Protein AF-A0AAW9I8W8-F1 (afdb_monomer_lite)

Structure (mmCIF, N/CA/C/O backbone):
data_AF-A0AAW9I8W8-F1
#
_entry.id   AF-A0AAW9I8W8-F1
#
loop_
_atom_site.group_PDB
_atom_site.id
_atom_site.type_symbol
_atom_site.label_atom_id
_atom_site.label_alt_id
_atom_site.label_comp_id
_atom_site.label_asym_id
_atom_site.label_entity_id
_atom_site.label_seq_id
_atom_site.pdbx_PDB_ins_code
_atom_site.Cartn_x
_atom_site.Cartn_y
_atom_site.Cartn_z
_atom_site.occupancy
_atom_site.B_iso_or_equiv
_atom_site.auth_seq_id
_atom_site.auth_comp_id
_atom_site.auth_asym_id
_atom_site.auth_atom_id
_atom_site.pdbx_PDB_model_num
ATOM 1 N N . GLU A 1 1 ? 29.143 -9.869 -26.605 1.00 35.25 1 GLU A N 1
ATOM 2 C CA . GLU A 1 1 ? 29.899 -8.686 -27.057 1.00 35.25 1 GLU A CA 1
ATOM 3 C C . GLU A 1 1 ? 29.493 -7.533 -26.149 1.00 35.25 1 GLU A C 1
ATOM 5 O O . GLU A 1 1 ? 28.308 -7.252 -26.045 1.00 35.25 1 GLU A O 1
ATOM 10 N N . VAL A 1 2 ? 30.414 -7.003 -25.342 1.00 41.62 2 VAL A N 1
ATOM 11 C CA . VAL A 1 2 ? 30.092 -5.959 -24.355 1.00 41.62 2 VAL A CA 1
ATOM 12 C C . VAL A 1 2 ? 29.964 -4.645 -25.119 1.00 41.62 2 VAL A C 1
ATOM 14 O O . VAL A 1 2 ? 30.976 -4.124 -25.586 1.00 41.62 2 VAL A O 1
ATOM 17 N N . MET A 1 3 ? 28.739 -4.138 -25.293 1.00 44.41 3 MET A N 1
ATOM 18 C CA . MET A 1 3 ? 28.522 -2.817 -25.888 1.00 44.41 3 MET A CA 1
ATOM 19 C C . MET A 1 3 ? 29.325 -1.777 -25.101 1.00 44.41 3 MET A C 1
ATOM 21 O O . MET A 1 3 ? 29.130 -1.609 -23.893 1.00 44.41 3 MET A O 1
ATOM 25 N N . LYS A 1 4 ? 30.254 -1.093 -25.778 1.00 50.84 4 LYS A N 1
ATOM 26 C CA . LYS A 1 4 ? 30.904 0.102 -25.238 1.00 50.84 4 LYS A CA 1
ATOM 27 C C . LYS A 1 4 ? 29.806 1.133 -24.992 1.00 50.84 4 LYS A C 1
ATOM 29 O O . LYS A 1 4 ? 29.103 1.513 -25.920 1.00 50.84 4 LYS A O 1
ATOM 34 N N . ARG A 1 5 ? 29.624 1.533 -23.734 1.00 58.81 5 ARG A N 1
ATOM 35 C CA . ARG A 1 5 ? 28.723 2.634 -23.387 1.00 58.81 5 ARG A CA 1
ATOM 36 C C . ARG A 1 5 ? 29.384 3.929 -23.852 1.00 58.81 5 ARG A C 1
ATOM 38 O O . ARG A 1 5 ? 30.364 4.350 -23.241 1.00 58.81 5 ARG A O 1
ATOM 45 N N . ASP A 1 6 ? 28.880 4.499 -24.940 1.00 77.38 6 ASP A N 1
ATOM 46 C CA . ASP A 1 6 ? 29.322 5.799 -25.448 1.00 77.38 6 ASP A CA 1
ATOM 47 C C . ASP A 1 6 ? 28.900 6.937 -24.497 1.00 77.38 6 ASP A C 1
ATOM 49 O O . ASP A 1 6 ? 28.008 6.785 -23.659 1.00 77.38 6 ASP A O 1
ATOM 53 N N . GLU A 1 7 ? 29.568 8.087 -24.593 1.00 72.44 7 GLU A N 1
ATOM 54 C CA . GLU A 1 7 ? 29.410 9.227 -23.675 1.00 72.44 7 GLU A CA 1
ATOM 55 C C . GLU A 1 7 ? 27.964 9.758 -23.614 1.00 72.44 7 GLU A C 1
ATOM 57 O O . GLU A 1 7 ? 27.462 10.083 -22.534 1.00 72.44 7 GLU A O 1
ATOM 62 N N . ASP A 1 8 ? 27.251 9.733 -24.742 1.00 71.25 8 ASP A N 1
ATOM 63 C CA . ASP A 1 8 ? 25.836 10.113 -24.837 1.00 71.25 8 ASP A CA 1
ATOM 64 C C . ASP A 1 8 ? 24.925 9.194 -24.012 1.00 71.25 8 ASP A C 1
ATOM 66 O O . ASP A 1 8 ? 23.999 9.660 -23.345 1.00 71.25 8 ASP A O 1
ATOM 70 N N . PHE A 1 9 ? 25.228 7.893 -23.980 1.00 73.25 9 PHE A N 1
ATOM 71 C CA . PHE A 1 9 ? 24.491 6.922 -23.175 1.00 73.25 9 PHE A CA 1
ATOM 72 C C . PHE A 1 9 ? 24.672 7.186 -21.676 1.00 73.25 9 PHE A C 1
ATOM 74 O O . PHE A 1 9 ? 23.710 7.160 -20.912 1.00 73.25 9 PHE A O 1
ATOM 81 N N . ILE A 1 10 ? 25.903 7.488 -21.255 1.00 75.19 10 ILE A N 1
ATOM 82 C CA . ILE A 1 10 ? 26.226 7.814 -19.857 1.00 75.19 10 ILE A CA 1
ATOM 83 C C . ILE A 1 10 ? 25.519 9.105 -19.419 1.00 75.19 10 ILE A C 1
ATOM 85 O O . ILE A 1 10 ? 25.073 9.213 -18.275 1.00 75.19 10 ILE A O 1
ATOM 89 N N . ASN A 1 11 ? 25.409 10.088 -20.314 1.00 78.94 11 ASN A N 1
ATOM 90 C CA . ASN A 1 11 ? 24.708 11.337 -20.031 1.00 78.94 11 ASN A CA 1
ATOM 91 C C . ASN A 1 11 ? 23.191 11.134 -19.924 1.00 78.94 11 ASN A C 1
ATOM 93 O O . ASN A 1 11 ? 22.575 11.677 -19.004 1.00 78.94 11 ASN A O 1
ATOM 97 N N . ALA A 1 12 ? 22.599 10.321 -20.803 1.00 79.94 12 ALA A N 1
ATOM 98 C CA . ALA A 1 12 ? 21.182 9.974 -20.732 1.00 79.94 12 ALA A CA 1
ATOM 99 C C . ALA A 1 12 ? 20.840 9.188 -19.453 1.00 79.94 12 ALA A C 1
ATOM 101 O O . ALA A 1 12 ? 19.862 9.509 -18.782 1.00 79.94 12 ALA A O 1
ATOM 102 N N . ASP A 1 13 ? 21.681 8.224 -19.071 1.00 82.00 13 ASP A N 1
ATOM 103 C CA . ASP A 1 13 ? 21.526 7.426 -17.848 1.00 82.00 13 ASP A CA 1
ATOM 104 C C . ASP A 1 13 ? 21.475 8.310 -16.593 1.00 82.00 13 ASP A C 1
ATOM 106 O O . ASP A 1 13 ? 20.500 8.297 -15.837 1.00 82.00 13 ASP A O 1
ATOM 110 N N . LYS A 1 14 ? 22.462 9.202 -16.439 1.00 85.06 14 LYS A N 1
ATOM 111 C CA . LYS A 1 14 ? 22.493 10.179 -15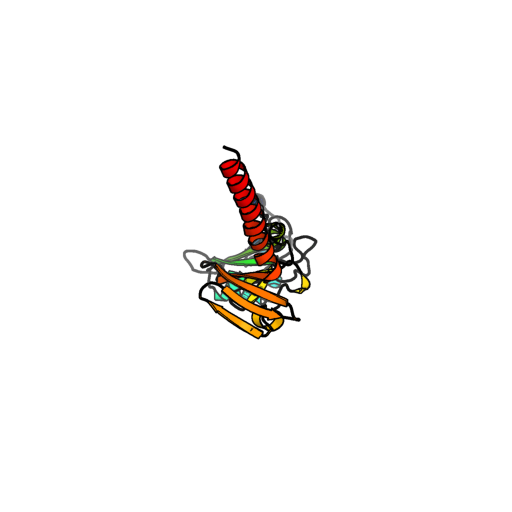.337 1.00 85.06 14 LYS A CA 1
ATOM 112 C C . LYS A 1 14 ? 21.285 11.111 -15.336 1.00 85.06 14 LYS A C 1
ATOM 114 O O . LYS A 1 14 ? 20.808 11.492 -14.267 1.00 85.06 14 LYS A O 1
ATOM 119 N N . TYR A 1 15 ? 20.809 11.508 -16.515 1.00 87.62 15 TYR A N 1
ATOM 120 C CA . TYR A 1 15 ? 19.644 12.376 -16.640 1.00 87.62 15 TYR A CA 1
ATOM 121 C C . TYR A 1 15 ? 18.371 11.684 -16.138 1.00 87.62 15 TYR A C 1
ATOM 123 O O . TYR A 1 15 ? 17.652 12.255 -15.315 1.00 87.62 15 TYR A O 1
ATOM 131 N N . VAL A 1 16 ? 18.117 10.442 -16.566 1.00 87.12 16 VAL A N 1
ATOM 132 C CA . VAL A 1 16 ? 16.937 9.676 -16.135 1.00 87.12 16 VAL A CA 1
ATOM 133 C C . VAL A 1 16 ? 17.005 9.366 -14.639 1.00 87.12 16 VAL A C 1
ATOM 135 O O . VAL A 1 16 ? 16.027 9.609 -13.930 1.00 87.12 16 VAL A O 1
ATOM 138 N N . GLU A 1 17 ? 18.157 8.924 -14.121 1.00 87.75 17 GLU A N 1
ATOM 139 C CA . GLU A 1 17 ? 18.347 8.732 -12.675 1.00 87.75 17 GLU A CA 1
ATOM 140 C C . GLU A 1 17 ? 18.090 10.034 -11.889 1.00 87.75 17 GLU A C 1
ATOM 142 O O . GLU A 1 17 ? 17.456 10.012 -10.829 1.00 87.75 17 GLU A O 1
ATOM 147 N N . GLY A 1 18 ? 18.534 11.184 -12.409 1.00 90.12 18 GLY A N 1
ATOM 148 C CA . GLY A 1 18 ? 18.260 12.503 -11.834 1.00 90.12 18 GLY A CA 1
ATOM 149 C C . GLY A 1 18 ? 16.763 12.806 -11.750 1.00 90.12 18 GLY A C 1
ATOM 150 O O . GLY A 1 18 ? 16.261 13.140 -10.674 1.00 90.12 18 GLY A O 1
ATOM 151 N N . LEU A 1 19 ? 16.032 12.604 -12.850 1.00 90.75 19 LEU A N 1
ATOM 152 C CA . LEU A 1 19 ? 14.580 12.797 -12.897 1.00 90.75 19 LEU A CA 1
ATOM 153 C C . LEU A 1 19 ? 13.843 11.894 -11.905 1.00 90.75 19 LEU A C 1
ATOM 155 O O . LEU A 1 19 ? 12.947 12.363 -11.199 1.00 90.75 19 LEU A O 1
ATOM 159 N N . LEU A 1 20 ? 14.208 10.611 -11.824 1.00 91.31 20 LEU A N 1
ATOM 160 C CA . LEU A 1 20 ? 13.587 9.682 -10.880 1.00 91.31 20 LEU A CA 1
ATOM 161 C C . LEU A 1 20 ? 13.822 10.129 -9.432 1.00 91.31 20 LEU A C 1
ATOM 163 O O . LEU A 1 20 ? 12.877 10.194 -8.642 1.00 91.31 20 LEU A O 1
ATOM 167 N N . ASN A 1 21 ? 15.051 10.518 -9.090 1.00 90.38 21 ASN A N 1
ATOM 168 C CA . ASN A 1 21 ? 15.373 11.016 -7.755 1.00 90.38 21 ASN A CA 1
ATOM 169 C C . ASN A 1 21 ? 14.595 12.293 -7.404 1.00 90.38 21 ASN A C 1
ATOM 171 O O . ASN A 1 21 ? 14.077 12.406 -6.292 1.00 90.38 21 ASN A O 1
ATOM 175 N N . GLU A 1 22 ? 14.437 13.233 -8.339 1.00 90.75 22 GLU A N 1
ATOM 176 C CA . GLU A 1 22 ? 13.592 14.416 -8.132 1.00 90.75 22 GLU A CA 1
ATOM 177 C C . GLU A 1 22 ? 12.137 14.051 -7.814 1.00 90.75 22 GLU A C 1
ATOM 179 O O . GLU A 1 22 ? 11.512 14.679 -6.951 1.00 90.75 22 GLU A O 1
ATOM 184 N N . GLN A 1 23 ? 11.582 13.026 -8.470 1.00 89.50 23 GLN A N 1
ATOM 185 C CA . GLN A 1 23 ? 10.236 12.551 -8.145 1.00 89.50 23 GLN A CA 1
ATOM 186 C C . GLN A 1 23 ? 10.176 11.969 -6.731 1.00 89.50 23 GLN A C 1
ATOM 188 O O . GLN A 1 23 ? 9.271 12.328 -5.978 1.00 89.50 23 GLN A O 1
ATOM 193 N N . VAL A 1 24 ? 11.152 11.151 -6.323 1.00 89.56 24 VAL A N 1
ATOM 194 C CA . VAL A 1 24 ? 11.224 10.633 -4.944 1.00 89.56 24 VAL A CA 1
ATOM 195 C C . VAL A 1 24 ? 11.252 11.780 -3.928 1.00 89.56 24 VAL A C 1
ATOM 197 O O . VAL A 1 24 ? 10.509 11.753 -2.943 1.00 89.56 24 VAL A O 1
ATOM 200 N N . TRP A 1 25 ? 12.019 12.842 -4.189 1.00 87.44 25 TRP A N 1
ATOM 201 C CA . TRP A 1 25 ? 12.059 14.023 -3.321 1.00 87.44 25 TRP A CA 1
ATOM 202 C C . TRP A 1 25 ? 10.709 14.733 -3.198 1.00 87.44 25 TRP A C 1
ATOM 204 O O . TRP A 1 25 ? 10.344 15.167 -2.101 1.00 87.44 25 TRP A O 1
ATOM 214 N N . LYS A 1 26 ? 9.919 14.801 -4.278 1.00 88.25 26 LYS A N 1
ATOM 215 C CA . LYS A 1 26 ? 8.553 15.351 -4.222 1.00 88.25 26 LYS A CA 1
ATOM 216 C C . LYS A 1 26 ? 7.645 14.545 -3.297 1.00 88.25 26 LYS A C 1
ATOM 218 O O . LYS A 1 26 ? 6.788 15.147 -2.651 1.00 88.25 26 LYS A O 1
ATOM 223 N N . TYR A 1 27 ? 7.831 13.229 -3.198 1.00 84.12 27 TYR A N 1
ATOM 224 C CA . TYR A 1 27 ? 7.110 12.381 -2.241 1.00 84.12 27 TYR A CA 1
ATOM 225 C C . TYR A 1 27 ? 7.654 12.492 -0.812 1.00 84.12 27 TYR A C 1
ATOM 227 O O . TYR A 1 27 ? 6.901 12.299 0.146 1.00 84.12 27 TYR A O 1
ATOM 235 N N . GLY A 1 28 ? 8.907 12.926 -0.646 1.00 80.56 28 GLY A N 1
ATOM 236 C CA . GLY A 1 28 ? 9.520 13.191 0.657 1.00 80.56 28 GLY A CA 1
ATOM 237 C C . GLY A 1 28 ? 8.725 14.173 1.526 1.00 80.56 28 GLY A C 1
ATOM 238 O O . GLY A 1 28 ? 8.647 13.990 2.741 1.00 80.56 28 GLY A O 1
ATOM 239 N N . LYS A 1 29 ? 8.031 15.153 0.925 1.00 79.75 29 LYS A N 1
ATOM 240 C CA . LYS A 1 29 ? 7.128 16.071 1.655 1.00 79.75 29 LYS A CA 1
ATOM 241 C C . LYS A 1 29 ? 5.941 15.353 2.312 1.00 79.75 29 LYS A C 1
ATOM 243 O O . LYS A 1 29 ? 5.408 15.809 3.318 1.00 79.75 29 LYS A O 1
ATOM 248 N N . TYR A 1 30 ? 5.555 14.205 1.762 1.00 78.75 30 TYR A N 1
ATOM 249 C CA . TYR A 1 30 ? 4.564 13.295 2.320 1.00 78.75 30 TYR A CA 1
ATOM 250 C C . TYR A 1 30 ? 5.228 12.170 3.111 1.00 78.75 30 TYR A C 1
ATOM 252 O O . TYR A 1 30 ? 4.628 11.111 3.250 1.00 78.75 30 TYR A O 1
ATOM 260 N N . ASN A 1 31 ? 6.442 12.363 3.640 1.00 79.69 31 ASN A N 1
ATOM 261 C CA . ASN A 1 31 ? 7.193 11.355 4.397 1.00 79.69 31 ASN A CA 1
ATOM 262 C C . ASN A 1 31 ? 7.201 9.969 3.717 1.00 79.69 31 ASN A C 1
ATOM 264 O O . ASN A 1 31 ? 7.210 8.939 4.389 1.00 79.69 31 ASN A O 1
ATOM 268 N N . MET A 1 32 ? 7.134 9.970 2.384 1.00 82.31 32 MET A N 1
ATOM 269 C CA . MET A 1 32 ? 7.157 8.797 1.529 1.00 82.31 32 MET A CA 1
ATOM 270 C C . MET A 1 32 ? 8.452 8.836 0.734 1.00 82.31 32 MET A C 1
ATOM 272 O O . MET A 1 32 ? 8.896 9.896 0.297 1.00 82.31 32 MET A O 1
ATOM 276 N N . LYS A 1 33 ? 9.065 7.674 0.558 1.00 87.12 33 LYS A N 1
ATOM 277 C CA . LYS A 1 33 ? 10.273 7.501 -0.245 1.00 87.12 33 LYS A CA 1
ATOM 278 C C . LYS A 1 33 ? 10.039 6.313 -1.170 1.00 87.12 33 LYS A C 1
ATOM 280 O O . LYS A 1 33 ? 10.487 5.232 -0.841 1.00 87.12 33 LYS A O 1
ATOM 285 N N . PRO A 1 34 ? 9.247 6.461 -2.239 1.00 91.31 34 PRO A N 1
ATOM 286 C CA . PRO A 1 34 ? 9.034 5.355 -3.159 1.00 91.31 34 PRO A CA 1
ATOM 287 C C . PRO A 1 34 ? 10.349 4.917 -3.811 1.00 91.31 34 PRO A C 1
ATOM 289 O O . PRO A 1 34 ? 11.251 5.735 -4.014 1.00 91.31 34 PRO A O 1
ATOM 292 N N . GLU A 1 35 ? 10.421 3.652 -4.199 1.00 91.75 35 GLU A N 1
ATOM 293 C CA . GLU A 1 35 ? 11.424 3.171 -5.142 1.00 91.75 35 GLU A CA 1
ATOM 294 C C . GLU A 1 35 ? 10.824 3.206 -6.541 1.00 91.75 35 GLU A C 1
ATOM 296 O O . GLU A 1 35 ? 9.723 2.704 -6.756 1.00 91.75 35 GLU A O 1
ATOM 301 N N . LEU A 1 36 ? 11.516 3.845 -7.481 1.00 94.12 36 LEU A N 1
ATOM 302 C CA . LEU A 1 36 ? 11.033 3.987 -8.851 1.00 94.12 36 LEU A CA 1
ATOM 303 C C . LEU A 1 36 ? 11.891 3.154 -9.780 1.00 94.12 36 LEU A C 1
ATOM 305 O O . LEU A 1 36 ? 13.114 3.150 -9.636 1.00 94.12 36 LEU A O 1
ATOM 309 N N . TYR A 1 37 ? 11.238 2.532 -10.754 1.00 94.06 37 TYR A N 1
ATOM 310 C CA . TYR A 1 37 ? 11.863 1.733 -11.792 1.00 94.06 37 TYR A CA 1
ATOM 311 C C . TYR A 1 37 ? 11.263 2.093 -13.145 1.00 94.06 37 TYR A C 1
ATOM 313 O O . TYR A 1 37 ? 10.045 2.184 -13.289 1.00 94.06 37 TYR A O 1
ATOM 321 N N . VAL A 1 38 ? 12.118 2.277 -14.139 1.00 93.81 38 VAL A N 1
ATOM 322 C CA . VAL A 1 38 ? 11.740 2.356 -15.548 1.00 93.81 38 VAL A CA 1
ATOM 323 C C . VAL A 1 38 ? 12.384 1.162 -16.217 1.00 93.81 38 VAL A C 1
ATOM 325 O O . VAL A 1 38 ? 13.608 1.086 -16.259 1.00 93.81 38 VAL A O 1
ATOM 328 N N . ILE A 1 39 ? 11.562 0.230 -16.683 1.00 93.88 39 ILE A N 1
ATOM 329 C CA . ILE A 1 39 ? 12.005 -1.006 -17.326 1.00 93.88 39 ILE A CA 1
ATOM 330 C C . ILE A 1 39 ? 11.553 -0.943 -18.776 1.00 93.88 39 ILE A C 1
ATOM 332 O O . ILE A 1 39 ? 10.351 -0.881 -19.036 1.00 93.88 39 ILE A O 1
ATOM 336 N N . SER A 1 40 ? 12.492 -0.897 -19.713 1.00 90.38 40 SER A N 1
ATOM 337 C CA . SER A 1 40 ? 12.177 -0.805 -21.137 1.00 90.38 40 SER A CA 1
ATOM 338 C C . SER A 1 40 ? 12.200 -2.170 -21.825 1.00 90.38 40 SER A C 1
ATOM 340 O O . SER A 1 40 ? 12.819 -3.122 -21.351 1.00 90.38 40 SER A O 1
ATOM 342 N N . GLU A 1 41 ? 11.569 -2.251 -22.995 1.00 86.94 41 GLU A N 1
ATOM 343 C CA . GLU A 1 41 ? 11.622 -3.446 -23.854 1.00 86.94 41 GLU A CA 1
ATOM 344 C C . GLU A 1 41 ? 13.008 -3.671 -24.496 1.00 86.94 41 GLU A C 1
ATOM 346 O O . GLU A 1 41 ? 13.291 -4.755 -24.994 1.00 86.94 41 GLU A O 1
ATOM 351 N N . ASN A 1 42 ? 13.890 -2.663 -24.481 1.00 85.62 42 ASN A N 1
ATOM 352 C CA . ASN A 1 42 ? 15.241 -2.721 -25.057 1.00 85.62 42 ASN A CA 1
ATOM 353 C C . ASN A 1 42 ? 16.360 -2.863 -24.005 1.00 85.62 42 ASN A C 1
ATOM 355 O O . ASN A 1 42 ? 17.487 -2.433 -24.251 1.00 85.62 42 ASN A O 1
ATOM 359 N N . ASP A 1 43 ? 16.046 -3.440 -22.840 1.00 80.56 43 ASP A N 1
ATOM 360 C CA . ASP A 1 43 ? 16.969 -3.701 -21.720 1.00 80.56 43 ASP A CA 1
ATOM 361 C C . ASP A 1 43 ? 17.603 -2.450 -21.069 1.00 80.56 43 ASP A C 1
ATOM 363 O O . ASP A 1 43 ? 18.572 -2.542 -20.307 1.00 80.56 43 ASP A O 1
ATOM 367 N N . LEU A 1 44 ? 17.039 -1.265 -21.315 1.00 85.44 44 LEU A N 1
ATOM 368 C CA . LEU A 1 44 ? 17.409 -0.014 -20.652 1.00 85.44 44 LEU A CA 1
ATOM 369 C C . LEU A 1 44 ? 16.596 0.163 -19.370 1.00 85.44 44 LEU A C 1
ATOM 371 O O . LEU A 1 44 ? 15.485 0.694 -19.367 1.00 85.44 44 LEU A O 1
ATOM 375 N N . ASN A 1 45 ? 17.192 -0.274 -18.263 1.00 89.31 45 ASN A N 1
ATOM 376 C CA . ASN A 1 45 ? 16.547 -0.281 -16.957 1.00 89.31 45 ASN A CA 1
ATOM 377 C C . ASN A 1 45 ? 17.151 0.788 -16.044 1.00 89.31 45 ASN A C 1
ATOM 379 O O . ASN A 1 45 ? 18.354 0.784 -15.780 1.00 89.31 45 ASN A O 1
ATOM 383 N N . PHE A 1 46 ? 16.301 1.665 -15.516 1.00 90.88 46 PHE A N 1
ATOM 384 C CA . PHE A 1 46 ? 16.681 2.729 -14.589 1.00 90.88 46 PHE A CA 1
ATOM 385 C C . PHE A 1 46 ? 15.963 2.540 -13.260 1.00 90.88 46 PHE A C 1
ATOM 387 O O . PHE A 1 46 ? 14.798 2.149 -13.224 1.00 90.88 46 PHE A O 1
ATOM 394 N N . SER A 1 47 ? 16.639 2.844 -12.156 1.00 91.31 47 SER A N 1
ATOM 395 C CA . SER A 1 47 ? 16.072 2.695 -10.814 1.00 91.31 47 SER A CA 1
ATOM 396 C C . SER A 1 47 ? 16.654 3.715 -9.846 1.00 91.31 47 SER A C 1
ATOM 398 O O . SER A 1 47 ? 17.785 4.157 -10.041 1.00 91.31 47 SER A O 1
ATOM 400 N N . THR A 1 48 ? 15.936 4.045 -8.775 1.00 89.50 48 THR A N 1
ATOM 401 C CA . THR A 1 48 ? 16.434 4.999 -7.768 1.00 89.50 48 THR A CA 1
ATOM 402 C C . THR A 1 48 ? 17.442 4.383 -6.798 1.00 89.50 48 THR A C 1
ATOM 404 O O . THR A 1 48 ? 18.553 4.894 -6.675 1.00 89.50 48 THR A O 1
ATOM 407 N N . TYR A 1 49 ? 17.076 3.298 -6.107 1.00 83.00 49 TYR A N 1
ATOM 408 C CA . TYR A 1 49 ? 17.892 2.717 -5.030 1.00 83.00 49 TYR A CA 1
ATOM 409 C C . TYR A 1 49 ? 18.291 1.259 -5.296 1.00 83.00 49 TYR A C 1
ATOM 411 O O . TYR A 1 49 ? 19.485 0.958 -5.338 1.00 83.00 49 TYR A O 1
ATOM 419 N N . ALA A 1 50 ? 17.325 0.358 -5.506 1.00 82.12 50 ALA A N 1
ATOM 420 C CA . ALA A 1 50 ? 17.593 -1.064 -5.724 1.00 82.12 50 ALA A CA 1
ATOM 421 C C . ALA A 1 50 ? 17.944 -1.356 -7.193 1.00 82.12 50 ALA A C 1
ATOM 423 O O . ALA A 1 50 ? 17.114 -1.795 -7.994 1.00 82.12 50 ALA A O 1
ATOM 424 N N . LYS A 1 51 ? 19.203 -1.090 -7.557 1.00 79.50 51 LYS A N 1
ATOM 425 C CA . LYS A 1 51 ? 19.704 -1.364 -8.910 1.00 79.50 51 LYS A CA 1
ATOM 426 C C . LYS A 1 51 ? 19.551 -2.846 -9.251 1.00 79.50 51 LYS A C 1
ATOM 428 O O . LYS A 1 51 ? 19.970 -3.703 -8.481 1.00 79.50 51 LYS A O 1
ATOM 433 N N . ASN A 1 52 ? 19.022 -3.118 -10.443 1.00 78.81 52 ASN A N 1
ATOM 434 C CA . ASN A 1 52 ? 18.835 -4.456 -11.018 1.00 78.81 52 ASN A CA 1
ATOM 435 C C . ASN A 1 52 ? 17.791 -5.358 -10.335 1.00 78.81 52 ASN A C 1
ATOM 437 O O . ASN A 1 52 ? 17.755 -6.539 -10.662 1.00 78.81 52 ASN A O 1
ATOM 441 N N . LYS A 1 53 ? 16.934 -4.828 -9.449 1.00 86.56 53 LYS A N 1
ATOM 442 C CA . LYS A 1 53 ? 15.809 -5.595 -8.876 1.00 86.56 53 LYS A CA 1
ATOM 443 C C . LYS A 1 53 ? 14.880 -6.148 -9.962 1.00 86.56 53 LYS A C 1
ATOM 445 O O . LYS A 1 53 ? 14.449 -7.291 -9.910 1.00 86.56 53 LYS A O 1
ATOM 450 N N . TYR A 1 54 ? 14.600 -5.325 -10.972 1.00 88.12 54 TYR A N 1
ATOM 451 C CA . TYR A 1 54 ? 13.742 -5.687 -12.093 1.00 88.12 54 TYR A CA 1
ATOM 452 C C . TYR A 1 54 ? 14.479 -5.597 -13.424 1.00 88.12 54 TYR A C 1
ATOM 454 O O . TYR A 1 54 ? 15.273 -4.685 -13.663 1.00 88.12 54 TYR A O 1
ATOM 462 N N . ASN A 1 55 ? 14.165 -6.544 -14.301 1.00 89.00 55 ASN A N 1
ATOM 463 C CA . ASN A 1 55 ? 14.422 -6.490 -15.732 1.00 89.00 55 ASN A CA 1
ATOM 464 C C . ASN A 1 55 ? 13.163 -6.952 -16.481 1.00 89.00 55 ASN A C 1
ATOM 466 O O . ASN A 1 55 ? 12.237 -7.487 -15.872 1.00 89.00 55 ASN A O 1
ATOM 470 N N . ILE A 1 56 ? 13.113 -6.746 -17.796 1.00 88.81 56 ILE A N 1
ATOM 471 C CA . ILE A 1 56 ? 11.895 -7.013 -18.567 1.00 88.81 56 ILE A CA 1
ATOM 472 C C . ILE A 1 56 ? 11.456 -8.483 -18.508 1.00 88.81 56 ILE A C 1
ATOM 474 O O . ILE A 1 56 ? 10.265 -8.767 -18.429 1.00 88.81 56 ILE A O 1
ATOM 478 N N . ASN A 1 57 ? 12.407 -9.418 -18.478 1.00 89.69 57 ASN A N 1
ATOM 479 C CA . ASN A 1 57 ? 12.099 -10.844 -18.414 1.00 89.69 57 ASN A CA 1
ATOM 480 C C . ASN A 1 57 ? 11.582 -11.235 -17.027 1.00 89.69 57 ASN A C 1
ATOM 482 O O . ASN A 1 57 ? 10.606 -11.967 -16.938 1.00 89.69 57 ASN A O 1
ATOM 486 N N . SER A 1 58 ? 12.176 -10.698 -15.953 1.00 88.69 58 SER A N 1
ATOM 487 C CA . SER A 1 58 ? 11.751 -11.018 -14.585 1.00 88.69 58 SER A CA 1
ATOM 488 C C . SER A 1 58 ? 10.333 -10.542 -14.291 1.00 88.69 58 SER A C 1
ATOM 490 O O . SER A 1 58 ? 9.634 -11.177 -13.520 1.00 88.69 58 SER A O 1
ATOM 492 N N . ILE A 1 59 ? 9.909 -9.417 -14.874 1.00 91.50 59 ILE A N 1
ATOM 493 C CA . ILE A 1 59 ? 8.577 -8.867 -14.606 1.00 91.50 59 ILE A CA 1
ATOM 494 C C . ILE A 1 59 ? 7.490 -9.477 -15.490 1.00 91.50 59 ILE A C 1
ATOM 496 O O . ILE A 1 59 ? 6.340 -9.500 -15.079 1.00 91.50 59 ILE A O 1
ATOM 500 N N . LYS A 1 60 ? 7.819 -9.974 -16.689 1.00 91.69 60 LYS A N 1
ATOM 501 C CA . LYS A 1 60 ? 6.822 -10.541 -17.614 1.00 91.69 60 LYS A CA 1
ATOM 502 C C . LYS A 1 60 ? 6.164 -11.816 -17.086 1.00 91.69 60 LYS A C 1
ATOM 504 O O . LYS A 1 60 ? 5.024 -12.093 -17.446 1.00 91.69 60 LYS A O 1
ATOM 509 N N . ASP A 1 61 ? 6.855 -12.544 -16.215 1.00 89.88 61 ASP A N 1
ATOM 510 C CA . ASP A 1 61 ? 6.338 -13.760 -15.581 1.00 89.88 61 ASP A CA 1
ATOM 511 C C . ASP A 1 61 ? 5.457 -13.466 -14.351 1.00 89.88 61 ASP A C 1
ATOM 513 O O . ASP A 1 61 ? 4.832 -14.365 -13.786 1.00 89.88 61 ASP A O 1
ATOM 517 N N . GLU A 1 62 ? 5.374 -12.204 -13.931 1.00 90.94 62 GLU A N 1
ATOM 518 C CA . GLU A 1 62 ? 4.681 -11.808 -12.717 1.00 90.94 62 GLU A CA 1
ATOM 519 C C . GLU A 1 62 ? 3.192 -11.531 -12.950 1.00 90.94 62 GLU A C 1
ATOM 521 O O . GLU A 1 62 ? 2.798 -10.798 -13.860 1.00 90.94 62 GLU A O 1
ATOM 526 N N . ILE A 1 63 ? 2.341 -12.027 -12.047 1.00 91.06 63 ILE A N 1
ATOM 527 C CA . ILE A 1 63 ? 0.882 -11.836 -12.128 1.00 91.06 63 ILE A CA 1
ATOM 528 C C . ILE A 1 63 ? 0.521 -10.344 -12.149 1.00 91.06 63 ILE A C 1
ATOM 530 O O . ILE A 1 63 ? -0.319 -9.915 -12.938 1.00 91.06 63 ILE A O 1
ATOM 534 N N . TRP A 1 64 ? 1.191 -9.542 -11.320 1.00 91.31 64 TRP A N 1
ATOM 535 C CA . TRP A 1 64 ? 0.928 -8.109 -11.214 1.00 91.31 64 TRP A CA 1
ATOM 536 C C . TRP A 1 64 ? 1.322 -7.329 -12.478 1.00 91.31 64 TRP A C 1
ATOM 538 O O . TRP A 1 64 ? 0.805 -6.234 -12.700 1.00 91.31 64 TRP A O 1
ATOM 548 N N . TYR A 1 65 ? 2.226 -7.852 -13.314 1.00 94.31 65 TYR A N 1
ATOM 549 C CA . TYR A 1 65 ? 2.601 -7.197 -14.568 1.00 94.31 65 TYR A CA 1
ATOM 550 C C . TYR A 1 65 ? 1.481 -7.310 -15.602 1.00 94.31 65 TYR A C 1
ATOM 552 O O . TYR A 1 65 ? 1.187 -6.328 -16.284 1.00 94.31 65 TYR A O 1
ATOM 560 N N . ASN A 1 66 ? 0.783 -8.450 -15.645 1.00 93.94 66 ASN A N 1
ATOM 561 C CA . ASN A 1 66 ? -0.387 -8.625 -16.506 1.00 93.94 66 ASN A CA 1
ATOM 562 C C . ASN A 1 66 ? -1.474 -7.590 -16.195 1.00 93.94 66 ASN A C 1
ATOM 564 O O . ASN A 1 66 ? -2.019 -6.997 -17.121 1.00 93.94 66 ASN A O 1
ATOM 568 N N . GLU A 1 67 ? -1.710 -7.279 -14.915 1.00 92.94 67 GLU A N 1
ATOM 569 C CA . GLU A 1 67 ? -2.665 -6.229 -14.526 1.00 92.94 67 GLU A CA 1
ATOM 570 C C . GLU A 1 67 ? -2.282 -4.854 -15.108 1.00 92.94 67 GLU A C 1
ATOM 572 O O . GLU A 1 67 ? -3.148 -4.093 -15.538 1.00 92.94 67 GLU A O 1
ATOM 577 N N . ILE A 1 68 ? -0.984 -4.532 -15.172 1.00 95.25 68 ILE A N 1
ATOM 578 C CA . ILE A 1 68 ? -0.488 -3.276 -15.763 1.00 95.25 68 ILE A CA 1
ATOM 579 C C . ILE A 1 68 ? -0.664 -3.273 -17.285 1.00 95.25 68 ILE A C 1
ATOM 581 O O . ILE A 1 68 ? -1.022 -2.239 -17.855 1.00 95.25 68 ILE A O 1
ATOM 585 N N . VAL A 1 69 ? -0.397 -4.407 -17.939 1.00 95.06 69 VAL A N 1
ATOM 586 C CA . VAL A 1 69 ? -0.551 -4.554 -19.392 1.00 95.06 69 VAL A CA 1
ATOM 587 C C . VAL A 1 69 ? -2.019 -4.427 -19.795 1.00 95.06 69 VAL A C 1
ATOM 589 O O . VAL A 1 69 ? -2.335 -3.663 -20.703 1.00 95.06 69 VAL A O 1
ATOM 592 N N . GLU A 1 70 ? -2.922 -5.101 -19.081 1.00 94.81 70 GLU A N 1
ATOM 593 C CA . GLU A 1 70 ? -4.371 -5.055 -19.320 1.00 94.81 70 GLU A CA 1
ATOM 594 C C . GLU A 1 70 ? -4.964 -3.654 -19.129 1.00 94.81 70 GLU A C 1
ATOM 596 O O . GLU A 1 70 ? -5.942 -3.293 -19.783 1.00 94.81 70 GLU A O 1
ATOM 601 N N . ALA A 1 71 ? -4.362 -2.837 -18.262 1.00 93.44 71 ALA A N 1
ATOM 602 C CA . ALA A 1 71 ? -4.773 -1.453 -18.059 1.00 93.44 71 ALA A CA 1
ATOM 603 C C . ALA A 1 71 ? -4.368 -0.507 -19.201 1.00 93.44 71 ALA A C 1
ATOM 605 O O . ALA A 1 71 ? -4.774 0.659 -19.191 1.00 93.44 71 ALA A O 1
ATOM 606 N N . ASP A 1 72 ? -3.576 -0.991 -20.161 1.00 93.50 72 ASP A N 1
ATOM 607 C CA . ASP A 1 72 ? -3.277 -0.349 -21.441 1.00 93.50 72 ASP A CA 1
ATOM 608 C C . ASP A 1 72 ? -2.822 1.117 -21.319 1.00 93.50 72 ASP A C 1
ATOM 610 O O . ASP A 1 72 ? -3.345 2.046 -21.932 1.00 93.50 72 ASP A O 1
ATOM 614 N N . GLY A 1 73 ? -1.838 1.352 -20.450 1.00 90.56 73 GLY A N 1
ATOM 615 C CA . GLY A 1 73 ? -1.303 2.693 -20.212 1.00 90.56 73 GLY A CA 1
ATOM 616 C C . GLY A 1 73 ? -2.096 3.527 -19.204 1.00 90.56 73 GLY A C 1
ATOM 617 O O . GLY A 1 73 ? -1.707 4.670 -18.953 1.00 90.56 73 GLY A O 1
ATOM 618 N N . ASN A 1 74 ? -3.133 2.988 -18.561 1.00 91.38 74 ASN A N 1
ATOM 619 C CA . ASN A 1 74 ? -3.656 3.533 -17.307 1.00 91.38 74 ASN A CA 1
ATOM 620 C C . ASN A 1 74 ? -2.788 3.098 -16.117 1.00 91.38 74 ASN A C 1
ATOM 622 O O . ASN A 1 74 ? -2.090 2.088 -16.163 1.00 91.38 74 ASN A O 1
ATOM 626 N N . THR A 1 75 ? -2.797 3.891 -15.044 1.00 91.56 75 THR A N 1
ATOM 627 C CA . THR A 1 75 ? -2.087 3.532 -13.810 1.00 91.56 75 THR A CA 1
ATOM 628 C C . THR A 1 75 ? -2.893 2.518 -13.012 1.00 91.56 75 THR A C 1
ATOM 630 O O . THR A 1 75 ? -4.051 2.774 -12.685 1.00 91.56 75 THR A O 1
ATOM 633 N N . VAL A 1 76 ? -2.242 1.424 -12.632 1.00 90.81 76 VAL A N 1
ATOM 634 C CA . VAL A 1 76 ? -2.790 0.379 -11.766 1.00 90.81 76 VAL A CA 1
ATOM 635 C C . VAL A 1 76 ? -2.134 0.457 -10.400 1.00 90.81 76 VAL A C 1
ATOM 637 O O . VAL A 1 76 ? -0.952 0.788 -10.283 1.00 90.81 76 VAL A O 1
ATOM 640 N N . LEU A 1 77 ? -2.916 0.161 -9.368 1.00 90.31 77 LEU A N 1
ATOM 641 C CA . LEU A 1 77 ? -2.465 0.051 -7.991 1.00 90.31 77 LEU A CA 1
ATOM 642 C C . LEU A 1 77 ? -2.661 -1.396 -7.542 1.00 90.31 77 LEU A C 1
ATOM 644 O O . LEU A 1 77 ? -3.785 -1.839 -7.328 1.00 90.31 77 LEU A O 1
ATOM 648 N N . ILE A 1 78 ? -1.553 -2.113 -7.433 1.00 91.31 78 ILE A N 1
ATOM 649 C CA . ILE A 1 78 ? -1.483 -3.503 -6.999 1.00 91.31 78 ILE A CA 1
ATOM 650 C C . ILE A 1 78 ? -1.435 -3.521 -5.468 1.00 91.31 78 ILE A C 1
ATOM 652 O O . ILE A 1 78 ? -0.735 -2.708 -4.850 1.00 91.31 78 ILE A O 1
ATOM 656 N N . SER A 1 79 ? -2.207 -4.434 -4.873 1.00 90.56 79 SER A N 1
ATOM 657 C CA . SER A 1 79 ? -2.344 -4.588 -3.419 1.00 90.56 79 SER A CA 1
ATOM 658 C C . SER A 1 79 ? -1.008 -4.897 -2.740 1.00 90.56 79 SER A C 1
ATOM 660 O O . SER A 1 79 ? -0.025 -5.230 -3.402 1.00 90.56 79 SER A O 1
ATOM 662 N N . THR A 1 80 ? -0.948 -4.768 -1.414 1.00 91.81 80 THR A N 1
ATOM 663 C CA . THR A 1 80 ? 0.301 -5.032 -0.693 1.00 91.81 80 THR A CA 1
ATOM 664 C C . THR A 1 80 ? 0.627 -6.520 -0.705 1.00 91.81 80 THR A C 1
ATOM 666 O O . THR A 1 80 ? -0.201 -7.341 -0.316 1.00 91.81 80 THR A O 1
ATOM 669 N N . PHE A 1 81 ? 1.862 -6.857 -1.057 1.00 89.44 81 PHE A N 1
ATOM 670 C CA . PHE A 1 81 ? 2.403 -8.208 -0.965 1.00 89.44 81 PHE A CA 1
ATOM 671 C C . PHE A 1 81 ? 3.765 -8.197 -0.268 1.00 89.44 81 PHE A C 1
ATOM 673 O O . PHE A 1 81 ? 4.383 -7.144 -0.059 1.00 89.44 81 PHE A O 1
ATOM 680 N N . GLU A 1 82 ? 4.210 -9.378 0.150 1.00 90.06 82 GLU A N 1
ATOM 681 C CA . GLU A 1 82 ? 5.552 -9.564 0.685 1.00 90.06 82 GLU A CA 1
ATOM 682 C C . GLU A 1 82 ? 6.555 -9.622 -0.469 1.00 90.06 82 GLU A C 1
ATOM 684 O O . GLU A 1 82 ? 6.459 -10.479 -1.341 1.00 90.06 82 GLU A O 1
ATOM 689 N N . ASP A 1 83 ? 7.514 -8.705 -0.474 1.00 87.81 83 ASP A N 1
ATOM 690 C CA . ASP A 1 83 ? 8.613 -8.709 -1.430 1.00 87.81 83 ASP A CA 1
ATOM 691 C C . ASP A 1 83 ? 9.682 -9.696 -0.948 1.00 87.81 83 ASP A C 1
ATOM 693 O O . ASP A 1 83 ? 10.195 -9.582 0.175 1.00 87.81 83 ASP A O 1
ATOM 697 N N . GLU A 1 84 ? 9.996 -10.701 -1.765 1.00 84.06 84 GLU A N 1
ATOM 698 C CA . GLU A 1 84 ? 10.973 -11.736 -1.416 1.00 84.06 84 GLU A CA 1
ATOM 699 C C . GLU A 1 84 ? 12.373 -11.140 -1.236 1.00 84.06 84 GLU A C 1
ATOM 701 O O . GLU A 1 84 ? 13.064 -11.474 -0.270 1.00 84.06 84 GLU A O 1
ATOM 706 N N . GLU A 1 85 ? 12.740 -10.186 -2.096 1.00 83.88 85 GLU A N 1
ATOM 707 C CA . GLU A 1 85 ? 14.012 -9.458 -2.038 1.00 83.88 85 GLU A CA 1
ATOM 708 C C . GLU A 1 85 ? 13.965 -8.252 -1.084 1.00 83.88 85 GLU A C 1
ATOM 710 O O . GLU A 1 85 ? 14.990 -7.634 -0.778 1.00 83.88 85 GLU A O 1
ATOM 715 N N . GLY A 1 86 ? 12.775 -7.911 -0.586 1.00 82.06 86 GLY A N 1
ATOM 716 C CA . GLY A 1 86 ? 12.547 -6.765 0.279 1.00 82.06 86 GLY A CA 1
ATOM 717 C C . GLY A 1 86 ? 13.202 -6.923 1.652 1.00 82.06 86 GLY A C 1
ATOM 718 O O . GLY A 1 86 ? 13.057 -7.940 2.330 1.00 82.06 86 GLY A O 1
ATOM 719 N N . ILE A 1 87 ? 13.883 -5.873 2.123 1.00 79.00 87 ILE A N 1
ATOM 720 C CA . ILE A 1 87 ? 14.511 -5.838 3.452 1.00 79.00 87 ILE A CA 1
ATOM 721 C C . ILE A 1 87 ? 13.915 -4.702 4.287 1.00 79.00 87 ILE A C 1
ATOM 723 O O . ILE A 1 87 ? 13.672 -3.589 3.812 1.00 79.00 87 ILE A O 1
ATOM 727 N N . GLY A 1 88 ? 13.701 -4.975 5.576 1.00 85.94 88 GLY A N 1
ATOM 728 C CA . GLY A 1 88 ? 13.258 -3.979 6.547 1.00 85.94 88 GLY A CA 1
ATOM 729 C C . GLY A 1 88 ? 11.904 -3.364 6.164 1.00 85.94 88 GLY A C 1
ATOM 730 O O . GLY A 1 88 ? 10.927 -4.101 6.047 1.00 85.94 88 GLY A O 1
ATOM 731 N N . PRO A 1 89 ? 11.798 -2.031 5.990 1.00 83.19 89 PRO A N 1
ATOM 732 C CA . PRO A 1 89 ? 10.525 -1.385 5.671 1.00 83.19 89 PRO A CA 1
ATOM 733 C C . PRO A 1 89 ? 9.947 -1.813 4.314 1.00 83.19 89 PRO A C 1
ATOM 735 O O . PRO A 1 89 ? 8.735 -1.734 4.146 1.00 83.19 89 PRO A O 1
ATOM 738 N N . TYR A 1 90 ? 10.764 -2.289 3.372 1.00 86.12 90 TYR A N 1
ATOM 739 C CA . TYR A 1 90 ? 10.304 -2.741 2.053 1.00 86.12 90 TYR A CA 1
ATOM 740 C C . TYR A 1 90 ? 9.973 -4.232 2.005 1.00 86.12 90 TYR A C 1
ATOM 742 O O . TYR A 1 90 ? 9.761 -4.769 0.931 1.00 86.12 90 TYR A O 1
ATOM 750 N N . LYS A 1 91 ? 9.900 -4.915 3.154 1.00 90.56 91 LYS A N 1
ATOM 751 C CA . LYS A 1 91 ? 9.480 -6.319 3.176 1.00 90.56 91 LYS A CA 1
ATOM 752 C C . LYS A 1 91 ? 8.025 -6.503 2.732 1.00 90.56 91 LYS A C 1
ATOM 754 O O . LYS A 1 91 ? 7.709 -7.497 2.100 1.00 90.56 91 LYS A O 1
ATOM 759 N N . CYS A 1 92 ? 7.158 -5.536 3.037 1.00 92.50 92 CYS A N 1
ATOM 760 C CA . CYS A 1 92 ? 5.795 -5.468 2.514 1.00 92.50 92 CYS A CA 1
ATOM 761 C C . CYS A 1 92 ? 5.645 -4.175 1.712 1.00 92.50 92 CYS A C 1
ATOM 763 O O . CYS A 1 92 ? 5.842 -3.080 2.259 1.00 92.50 92 CYS A O 1
ATOM 765 N N . ILE A 1 93 ? 5.290 -4.295 0.438 1.00 93.44 93 ILE A N 1
ATOM 766 C CA . ILE A 1 93 ? 5.137 -3.163 -0.476 1.00 93.44 93 ILE A CA 1
ATOM 767 C C . ILE A 1 93 ? 3.799 -3.245 -1.187 1.00 93.44 93 ILE A C 1
ATOM 769 O O . ILE A 1 93 ? 3.321 -4.333 -1.484 1.00 93.44 93 ILE A O 1
ATOM 773 N N . PHE A 1 94 ? 3.219 -2.090 -1.484 1.00 93.31 94 PHE A N 1
ATOM 774 C CA . PHE A 1 94 ? 2.223 -1.977 -2.543 1.00 93.31 94 PHE A CA 1
ATOM 775 C C . PHE A 1 94 ? 2.874 -1.321 -3.754 1.00 93.31 94 PHE A C 1
ATOM 777 O O . PHE A 1 94 ? 3.852 -0.571 -3.624 1.00 93.31 94 PHE A O 1
ATOM 784 N N . ARG A 1 95 ? 2.329 -1.602 -4.934 1.00 92.81 95 ARG A N 1
ATOM 785 C CA . ARG A 1 95 ? 2.947 -1.216 -6.199 1.00 92.81 95 ARG A CA 1
ATOM 786 C C . ARG A 1 95 ? 2.005 -0.382 -7.038 1.00 92.81 95 ARG A C 1
ATOM 788 O O . ARG A 1 95 ? 0.843 -0.723 -7.214 1.00 92.81 95 ARG A O 1
ATOM 795 N N . MET A 1 96 ? 2.532 0.689 -7.613 1.00 92.75 96 MET A N 1
ATOM 796 C CA . MET A 1 96 ? 1.891 1.383 -8.722 1.00 92.75 96 MET A CA 1
ATOM 797 C C . MET A 1 96 ? 2.629 1.057 -10.010 1.00 92.75 96 MET A C 1
ATOM 799 O O . MET A 1 96 ? 3.857 1.092 -10.049 1.00 92.75 96 MET A O 1
ATOM 803 N N . GLY A 1 97 ? 1.879 0.760 -11.062 1.00 94.75 97 GLY A N 1
ATOM 804 C CA . GLY A 1 97 ? 2.431 0.396 -12.358 1.00 94.75 97 GLY A CA 1
ATOM 805 C C . GLY A 1 97 ? 1.704 1.087 -13.498 1.00 94.75 97 GLY A C 1
ATOM 806 O O . GLY A 1 97 ? 0.506 1.357 -13.408 1.00 94.75 97 GLY A O 1
ATOM 807 N N . ARG A 1 98 ? 2.429 1.416 -14.566 1.00 95.50 98 ARG A N 1
ATOM 808 C CA . ARG A 1 98 ? 1.852 1.985 -15.788 1.00 95.50 98 ARG A CA 1
ATOM 809 C C . ARG A 1 98 ? 2.739 1.671 -16.986 1.00 95.50 98 ARG A C 1
ATOM 811 O O . ARG A 1 98 ? 3.948 1.878 -16.904 1.00 95.50 98 ARG A O 1
ATOM 818 N N . LEU A 1 99 ? 2.146 1.267 -18.108 1.00 95.94 99 LEU A N 1
ATOM 819 C CA . LEU A 1 99 ? 2.883 1.190 -19.370 1.00 95.94 99 LEU A CA 1
ATOM 820 C C . LEU A 1 99 ? 3.368 2.574 -19.817 1.00 95.94 99 LEU A C 1
ATOM 822 O O . LEU A 1 99 ? 2.661 3.580 -19.707 1.00 95.94 99 LEU A O 1
ATOM 826 N N . ILE A 1 100 ? 4.583 2.604 -20.346 1.00 94.31 100 ILE A N 1
ATOM 827 C CA . ILE A 1 100 ? 5.146 3.740 -21.065 1.00 94.31 100 ILE A CA 1
ATOM 828 C C . ILE A 1 100 ? 4.891 3.460 -22.538 1.00 94.31 100 ILE A C 1
ATOM 830 O O . ILE A 1 100 ? 5.400 2.478 -23.070 1.00 94.31 100 ILE A O 1
ATOM 834 N N . LYS A 1 101 ? 4.092 4.308 -23.179 1.00 94.12 101 LYS A N 1
ATOM 835 C CA . LYS A 1 101 ? 3.722 4.173 -24.586 1.00 94.12 101 LYS A CA 1
ATOM 836 C C . LYS A 1 101 ? 4.271 5.330 -25.405 1.00 94.12 101 LYS A C 1
ATOM 838 O O . LYS A 1 101 ? 4.354 6.458 -24.907 1.00 94.12 101 LYS A O 1
ATOM 843 N N . ASP A 1 102 ? 4.618 5.048 -26.651 1.00 92.81 102 ASP A N 1
ATOM 844 C CA . ASP A 1 102 ? 4.858 6.078 -27.649 1.00 92.81 102 ASP A CA 1
ATOM 845 C C . ASP A 1 102 ? 3.540 6.805 -27.951 1.00 92.81 102 ASP A C 1
ATOM 847 O O . ASP A 1 102 ? 2.512 6.186 -28.215 1.00 92.81 102 ASP A O 1
ATOM 851 N N . LEU A 1 103 ? 3.550 8.136 -27.887 1.00 90.19 103 LEU A N 1
ATOM 852 C CA . LEU A 1 103 ? 2.331 8.940 -28.035 1.00 90.19 103 LEU A CA 1
ATOM 853 C C . LEU A 1 103 ? 1.812 9.011 -29.480 1.00 90.19 103 LEU A C 1
ATOM 855 O O . LEU A 1 103 ? 0.693 9.473 -29.695 1.00 90.19 103 LEU A O 1
ATOM 859 N N . ILE A 1 104 ? 2.633 8.629 -30.460 1.00 94.19 104 ILE A N 1
ATOM 860 C CA . ILE A 1 104 ? 2.323 8.679 -31.889 1.00 94.19 104 ILE A CA 1
ATOM 861 C C . ILE A 1 104 ? 1.956 7.282 -32.391 1.00 94.19 104 ILE A C 1
ATOM 863 O O . ILE A 1 104 ? 0.945 7.139 -33.077 1.00 94.19 104 ILE A O 1
ATOM 867 N N . THR A 1 105 ? 2.772 6.270 -32.082 1.00 93.81 105 THR A N 1
ATOM 868 C CA . THR A 1 105 ? 2.579 4.898 -32.583 1.00 93.81 105 THR A CA 1
ATOM 869 C C . THR A 1 105 ? 1.714 4.029 -31.670 1.00 93.81 105 THR A C 1
ATOM 871 O O . THR A 1 105 ? 1.254 2.983 -32.116 1.00 93.81 105 THR A O 1
ATOM 874 N N . ASP A 1 106 ? 1.473 4.460 -30.426 1.00 91.88 106 ASP A N 1
ATOM 875 C CA . ASP A 1 106 ? 0.841 3.677 -29.348 1.00 91.88 106 ASP A CA 1
ATOM 876 C C . ASP A 1 106 ? 1.614 2.398 -28.965 1.00 91.88 106 ASP A C 1
ATOM 878 O O . ASP A 1 106 ? 1.126 1.550 -28.218 1.00 91.88 106 ASP A O 1
ATOM 882 N N . GLU A 1 107 ? 2.857 2.259 -29.437 1.00 94.06 107 GLU A N 1
ATOM 883 C CA . GLU A 1 107 ? 3.710 1.124 -29.101 1.00 94.06 107 GLU A CA 1
ATOM 884 C C . GLU A 1 107 ? 4.165 1.191 -27.639 1.00 94.06 107 GLU A C 1
ATOM 886 O O . GLU A 1 107 ? 4.570 2.240 -27.130 1.00 94.06 107 GLU A O 1
ATOM 891 N N . THR A 1 108 ? 4.139 0.047 -26.957 1.00 93.75 108 THR A N 1
ATOM 892 C CA . THR A 1 108 ? 4.668 -0.079 -25.596 1.00 93.75 108 THR A CA 1
ATOM 893 C C . THR A 1 108 ? 6.193 -0.010 -25.623 1.00 93.75 108 THR A C 1
ATOM 895 O O . THR A 1 108 ? 6.861 -0.894 -26.149 1.00 93.75 108 THR A O 1
ATOM 898 N N . LEU A 1 109 ? 6.746 1.034 -25.010 1.00 93.44 109 LEU A N 1
ATOM 899 C CA . LEU A 1 109 ? 8.185 1.264 -24.866 1.00 93.44 109 LEU A CA 1
ATOM 900 C C . LEU A 1 109 ? 8.755 0.608 -23.598 1.00 93.44 109 LEU A C 1
ATOM 902 O O . LEU A 1 109 ? 9.959 0.361 -23.499 1.00 93.44 109 LEU A O 1
ATOM 906 N N . GLY A 1 110 ? 7.897 0.356 -22.608 1.00 93.81 110 GLY A N 1
ATOM 907 C CA . GLY A 1 110 ? 8.279 -0.231 -21.331 1.00 93.81 110 GLY A CA 1
ATOM 908 C C . GLY A 1 110 ? 7.227 -0.027 -20.249 1.00 93.81 110 GLY A C 1
ATOM 909 O O . GLY A 1 110 ? 6.052 0.210 -20.526 1.00 93.81 110 GLY A O 1
ATOM 910 N N . VAL A 1 111 ? 7.662 -0.071 -18.995 1.00 95.62 111 VAL A N 1
ATOM 911 C CA . VAL A 1 111 ? 6.814 0.100 -17.816 1.00 95.62 111 VAL A CA 1
ATOM 912 C C . VAL A 1 111 ? 7.494 0.981 -16.770 1.00 95.62 111 VAL A C 1
ATOM 914 O O . VAL A 1 111 ? 8.693 0.878 -16.509 1.00 95.62 111 VAL A O 1
ATOM 917 N N . LEU A 1 112 ? 6.702 1.859 -16.161 1.00 95.19 112 LEU A N 1
ATOM 918 C CA . LEU A 1 112 ? 7.054 2.587 -14.950 1.00 95.19 112 LEU A CA 1
ATOM 919 C C . LEU A 1 112 ? 6.479 1.832 -13.752 1.00 95.19 112 LEU A C 1
ATOM 921 O O . LEU A 1 112 ? 5.267 1.621 -13.680 1.00 95.19 112 LEU A O 1
ATOM 925 N N . ILE A 1 113 ? 7.338 1.479 -12.802 1.00 95.31 113 ILE A N 1
ATOM 926 C CA . ILE A 1 113 ? 6.974 0.817 -11.550 1.00 95.31 113 ILE A CA 1
ATOM 927 C C . ILE A 1 113 ? 7.362 1.727 -10.386 1.00 95.31 113 ILE A C 1
ATOM 929 O O . ILE A 1 113 ? 8.431 2.340 -10.376 1.00 95.31 113 ILE A O 1
ATOM 933 N N . MET A 1 114 ? 6.483 1.817 -9.398 1.00 93.75 114 MET A N 1
ATOM 934 C CA . MET A 1 114 ? 6.708 2.517 -8.144 1.00 93.75 114 MET A CA 1
ATOM 935 C C . MET A 1 114 ? 6.358 1.590 -6.988 1.00 93.75 114 MET A C 1
ATOM 937 O O . MET A 1 114 ? 5.182 1.316 -6.746 1.00 93.75 114 MET A O 1
ATOM 941 N N . ASP A 1 115 ? 7.378 1.165 -6.254 1.00 93.88 115 ASP A N 1
ATOM 942 C CA . ASP A 1 115 ? 7.220 0.371 -5.043 1.00 93.88 115 ASP A CA 1
ATOM 943 C C . ASP A 1 115 ? 7.184 1.291 -3.832 1.00 93.88 115 ASP A C 1
ATOM 945 O O . ASP A 1 115 ? 8.032 2.173 -3.652 1.00 93.88 115 ASP A O 1
ATOM 949 N N . VAL A 1 116 ? 6.192 1.082 -2.976 1.00 92.38 116 VAL A N 1
ATOM 950 C CA . VAL A 1 116 ? 6.020 1.870 -1.765 1.00 92.38 116 VAL A CA 1
ATOM 951 C C . VAL A 1 116 ? 5.897 0.939 -0.576 1.00 92.38 116 VAL A C 1
ATOM 953 O O . VAL A 1 116 ? 5.022 0.081 -0.517 1.00 92.38 116 VAL A O 1
ATOM 956 N N . SER A 1 117 ? 6.762 1.156 0.411 1.00 93.38 117 SER A N 1
ATOM 957 C CA . SER A 1 117 ? 6.691 0.468 1.694 1.00 93.38 117 SER A CA 1
ATOM 958 C C . SER A 1 117 ? 5.327 0.677 2.357 1.00 93.38 117 SER A C 1
ATOM 960 O O . SER A 1 117 ? 4.925 1.810 2.642 1.00 93.38 117 SER A O 1
ATOM 962 N N . GLU A 1 118 ? 4.653 -0.421 2.702 1.00 93.88 118 GLU A N 1
ATOM 963 C CA . GLU A 1 118 ? 3.406 -0.396 3.473 1.00 93.88 118 GLU A CA 1
ATOM 964 C C . GLU A 1 118 ? 3.586 0.335 4.810 1.00 93.88 118 GLU A C 1
ATOM 966 O O . GLU A 1 118 ? 2.674 1.022 5.281 1.00 93.88 118 GLU A O 1
ATOM 971 N N . LYS A 1 119 ? 4.788 0.273 5.398 1.00 92.44 119 LYS A N 1
ATOM 972 C CA . LYS A 1 119 ? 5.102 0.960 6.653 1.00 92.44 119 LYS A CA 1
ATOM 973 C C . LYS A 1 119 ? 4.811 2.459 6.571 1.00 92.44 119 LYS A C 1
ATOM 975 O O . LYS A 1 119 ? 4.415 3.053 7.573 1.00 92.44 119 LYS A O 1
ATOM 980 N N . MET A 1 120 ? 4.965 3.066 5.394 1.00 90.88 120 MET A N 1
ATOM 981 C CA . MET A 1 120 ? 4.655 4.480 5.183 1.00 90.88 120 MET A CA 1
ATOM 982 C C . MET A 1 120 ? 3.165 4.784 5.362 1.00 90.88 120 MET A C 1
ATOM 984 O O . MET A 1 120 ? 2.840 5.869 5.839 1.00 90.88 120 MET A O 1
ATOM 988 N N . LEU A 1 121 ? 2.271 3.844 5.033 1.00 90.62 121 LEU A N 1
ATOM 989 C CA . LEU A 1 121 ? 0.840 3.945 5.336 1.00 90.62 121 LEU A CA 1
ATOM 990 C C . LEU A 1 121 ? 0.589 3.711 6.824 1.00 90.62 121 LEU A C 1
ATOM 992 O O . LEU A 1 121 ? -0.062 4.532 7.469 1.00 90.62 121 LEU A O 1
ATOM 996 N N . TYR A 1 122 ? 1.156 2.642 7.389 1.00 92.81 122 TYR A N 1
ATOM 997 C CA . TYR A 1 122 ? 0.980 2.312 8.804 1.00 92.81 122 TYR A CA 1
ATOM 998 C C . TYR A 1 122 ? 1.389 3.464 9.730 1.00 92.81 122 TYR A C 1
ATOM 1000 O O . TYR A 1 122 ? 0.664 3.820 10.661 1.00 92.81 122 TYR A O 1
ATOM 1008 N N . ASP A 1 123 ? 2.516 4.117 9.445 1.00 91.50 123 ASP A N 1
ATOM 1009 C CA . ASP A 1 123 ? 3.027 5.230 10.245 1.00 91.50 123 ASP A CA 1
ATOM 1010 C C . ASP A 1 123 ? 2.100 6.464 10.242 1.00 91.50 123 ASP A C 1
ATOM 1012 O O . ASP A 1 123 ? 2.236 7.337 11.106 1.00 91.50 123 ASP A O 1
ATOM 1016 N N . ARG A 1 124 ? 1.118 6.537 9.327 1.00 88.56 124 ARG A N 1
ATOM 1017 C CA . ARG A 1 124 ? 0.104 7.604 9.295 1.00 88.56 124 ARG A CA 1
ATOM 1018 C C . ARG A 1 124 ? -0.967 7.449 10.354 1.00 88.56 124 ARG A C 1
ATOM 1020 O O . ARG A 1 124 ? -1.378 8.453 10.932 1.00 88.56 124 ARG A O 1
ATOM 1027 N N . TYR A 1 125 ? -1.401 6.223 10.615 1.00 89.94 125 TYR A N 1
ATOM 1028 C CA . TYR A 1 125 ? -2.513 5.964 11.526 1.00 89.94 125 TYR A CA 1
ATOM 1029 C C . TYR A 1 125 ? -2.089 5.248 12.814 1.00 89.94 125 TYR A C 1
ATOM 1031 O O . TYR A 1 125 ? -2.874 5.200 13.761 1.00 89.94 125 TYR A O 1
ATOM 1039 N N . ASN A 1 126 ? -0.844 4.764 12.929 1.00 91.44 126 ASN A N 1
ATOM 1040 C CA . ASN A 1 126 ? -0.385 4.033 14.117 1.00 91.44 126 ASN A CA 1
ATOM 1041 C C . ASN A 1 126 ? -0.526 4.823 15.431 1.00 91.44 126 ASN A C 1
ATOM 1043 O O . ASN A 1 126 ? -0.789 4.233 16.474 1.00 91.44 126 ASN A O 1
ATOM 1047 N N . LYS A 1 127 ? -0.427 6.158 15.390 1.00 86.88 127 LYS A N 1
ATOM 1048 C CA . LYS A 1 127 ? -0.577 7.023 16.572 1.00 86.88 127 LYS A CA 1
ATOM 1049 C C . LYS A 1 127 ? -2.014 7.056 17.092 1.00 86.88 127 LYS A C 1
ATOM 1051 O O . LYS A 1 127 ? -2.224 7.388 18.259 1.00 86.88 127 LYS A O 1
ATOM 1056 N N . ILE A 1 128 ? -2.976 6.744 16.222 1.00 85.31 128 ILE A N 1
ATOM 1057 C CA . ILE A 1 128 ? -4.413 6.704 16.50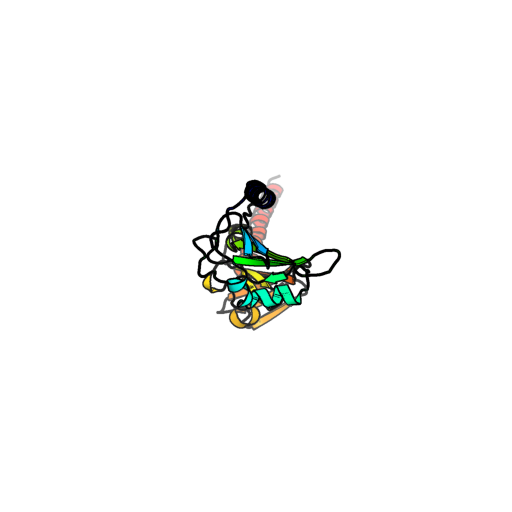6 1.00 85.31 128 ILE A CA 1
ATOM 1058 C C . ILE A 1 128 ? -4.799 5.334 17.080 1.00 85.31 128 ILE A C 1
ATOM 1060 O O . ILE A 1 128 ? -5.735 5.252 17.872 1.00 85.31 128 ILE A O 1
ATOM 1064 N N . ILE A 1 129 ? -4.049 4.274 16.751 1.00 84.44 129 ILE A N 1
ATOM 1065 C CA . ILE A 1 129 ? -4.231 2.929 17.310 1.00 84.44 129 ILE A CA 1
ATOM 1066 C C . ILE A 1 129 ? -3.838 2.922 18.793 1.00 84.44 129 ILE A C 1
ATOM 1068 O O . ILE A 1 129 ? -2.708 2.628 19.183 1.00 84.44 129 ILE A O 1
ATOM 1072 N N . LYS A 1 130 ? -4.811 3.255 19.634 1.00 81.69 130 LYS A N 1
ATOM 1073 C CA . LYS A 1 130 ? -4.763 3.158 21.092 1.00 81.69 130 LYS A CA 1
ATOM 1074 C C . LYS A 1 130 ? -6.015 2.453 21.581 1.00 81.69 130 LYS A C 1
ATOM 1076 O O . LYS A 1 130 ? -6.997 2.349 20.847 1.00 81.69 130 LYS A O 1
ATOM 1081 N N . ASP A 1 131 ? -5.965 1.966 22.817 1.00 81.69 131 ASP A N 1
ATOM 1082 C CA . ASP A 1 131 ? -7.167 1.535 23.533 1.00 81.69 131 ASP A CA 1
ATOM 1083 C C . ASP A 1 131 ? -7.958 0.453 22.761 1.00 81.69 131 ASP A C 1
ATOM 1085 O O . ASP A 1 131 ? -9.174 0.501 22.637 1.00 81.69 131 ASP A O 1
ATOM 1089 N N . GLY A 1 132 ? -7.253 -0.513 22.160 1.00 83.56 132 GLY A N 1
ATOM 1090 C CA . GLY A 1 132 ? -7.866 -1.637 21.436 1.00 83.56 132 GLY A CA 1
ATOM 1091 C C . GLY A 1 132 ? -8.502 -1.302 20.080 1.00 83.56 132 GLY A C 1
ATOM 1092 O O . GLY A 1 132 ? -9.155 -2.170 19.507 1.00 83.56 132 GLY A O 1
ATOM 1093 N N . ARG A 1 133 ? -8.323 -0.079 19.559 1.00 90.50 133 ARG A N 1
ATOM 1094 C CA . ARG A 1 133 ? -8.710 0.297 18.189 1.00 90.50 133 ARG A CA 1
ATOM 1095 C C . ARG A 1 133 ? -7.886 -0.478 17.160 1.00 90.50 133 ARG A C 1
ATOM 1097 O O . ARG A 1 133 ? -6.658 -0.469 17.235 1.00 90.50 133 ARG A O 1
ATOM 1104 N N . ASN A 1 134 ? -8.550 -1.052 16.164 1.00 93.69 134 ASN A N 1
ATOM 1105 C CA . ASN A 1 134 ? -7.910 -1.626 14.987 1.00 93.69 134 ASN A CA 1
ATOM 1106 C C . ASN A 1 134 ? -8.257 -0.788 13.757 1.00 93.69 134 ASN A C 1
ATOM 1108 O O . ASN A 1 134 ? -9.395 -0.354 13.598 1.00 93.69 134 ASN A O 1
ATOM 1112 N N . ILE A 1 135 ? -7.264 -0.550 12.906 1.00 95.75 135 ILE A N 1
ATOM 1113 C CA . ILE A 1 135 ? -7.430 0.139 11.627 1.00 95.75 135 ILE A CA 1
ATOM 1114 C C . ILE A 1 135 ? -6.796 -0.746 10.561 1.00 95.75 135 ILE A C 1
ATOM 1116 O O . ILE A 1 135 ? -5.671 -1.223 10.742 1.00 95.75 135 ILE A O 1
ATOM 1120 N N . TYR A 1 136 ? -7.525 -0.935 9.470 1.00 95.81 136 TYR A N 1
ATOM 1121 C CA . TYR A 1 136 ? -7.109 -1.667 8.287 1.00 95.81 136 TYR A CA 1
ATOM 1122 C C . TYR A 1 136 ? -7.299 -0.766 7.070 1.00 95.81 136 TYR A C 1
ATOM 1124 O O . TYR A 1 136 ? -8.281 -0.030 6.986 1.00 95.81 136 TYR A O 1
ATOM 1132 N N . ILE A 1 137 ? -6.372 -0.826 6.123 1.00 95.19 137 ILE A N 1
ATOM 1133 C CA . ILE A 1 137 ? -6.585 -0.304 4.772 1.00 95.19 137 ILE A CA 1
ATOM 1134 C C . ILE A 1 137 ? -6.753 -1.521 3.876 1.00 95.19 137 ILE A C 1
ATOM 1136 O O . ILE A 1 137 ? -5.904 -2.409 3.917 1.00 95.19 137 ILE A O 1
ATOM 1140 N N . ILE A 1 138 ? -7.839 -1.567 3.115 1.00 95.06 138 ILE A N 1
ATOM 1141 C CA . ILE A 1 138 ? -8.190 -2.681 2.231 1.00 95.06 138 ILE A CA 1
ATOM 1142 C C . ILE A 1 138 ? -8.384 -2.186 0.803 1.00 95.06 138 ILE A C 1
ATOM 1144 O O . ILE A 1 138 ? -8.762 -1.030 0.599 1.00 95.06 138 ILE A O 1
ATOM 1148 N N . ASP A 1 139 ? -8.108 -3.034 -0.180 1.00 92.50 139 ASP A N 1
ATOM 1149 C CA . ASP A 1 139 ? -8.420 -2.736 -1.577 1.00 92.50 139 ASP A CA 1
ATOM 1150 C C . ASP A 1 139 ? -9.901 -3.003 -1.907 1.00 92.50 139 ASP A C 1
ATOM 1152 O O . ASP A 1 139 ? -10.707 -3.348 -1.038 1.00 92.50 139 ASP A O 1
ATOM 1156 N N . LEU A 1 140 ? -10.265 -2.845 -3.183 1.00 90.25 140 LEU A N 1
ATOM 1157 C CA . LEU A 1 140 ? -11.621 -3.084 -3.691 1.00 90.25 140 LEU A CA 1
ATOM 1158 C C . LEU A 1 140 ? -12.118 -4.521 -3.481 1.00 90.25 140 LEU A C 1
ATOM 1160 O O . LEU A 1 140 ? -13.324 -4.737 -3.373 1.00 90.25 140 LEU A O 1
ATOM 1164 N N . LYS A 1 141 ? -11.211 -5.503 -3.460 1.00 91.88 141 LYS A N 1
ATOM 1165 C CA . LYS A 1 141 ? -11.531 -6.923 -3.251 1.00 91.88 141 LYS A CA 1
ATOM 1166 C C . LYS A 1 141 ? -11.618 -7.258 -1.757 1.00 91.88 141 LYS A C 1
ATOM 1168 O O . LYS A 1 141 ? -12.129 -8.317 -1.388 1.00 91.88 141 LYS A O 1
ATOM 1173 N N . GLY A 1 142 ? -11.167 -6.345 -0.899 1.00 93.81 142 GLY A N 1
ATOM 1174 C CA . GLY A 1 142 ? -11.108 -6.496 0.546 1.00 93.81 142 GLY A CA 1
ATOM 1175 C C . GLY A 1 142 ? -9.783 -7.059 1.049 1.00 93.81 142 GLY A C 1
ATOM 1176 O O . G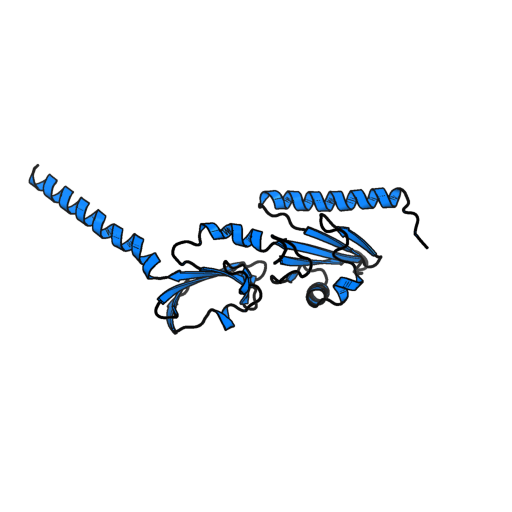LY A 1 142 ? -9.703 -7.397 2.231 1.00 93.81 142 GLY A O 1
ATOM 1177 N N . ASP A 1 143 ? -8.764 -7.174 0.196 1.00 94.75 143 ASP A N 1
ATOM 1178 C CA . ASP A 1 143 ? -7.446 -7.644 0.616 1.00 94.75 143 ASP A CA 1
ATOM 1179 C C . ASP A 1 143 ? -6.726 -6.533 1.392 1.00 94.75 143 ASP A C 1
ATOM 1181 O O . ASP A 1 143 ? -6.810 -5.345 1.066 1.00 94.75 143 ASP A O 1
ATOM 1185 N N . ILE A 1 144 ? -6.081 -6.906 2.496 1.00 95.75 144 ILE A N 1
ATOM 1186 C CA . ILE A 1 144 ? -5.511 -5.970 3.462 1.00 95.75 144 ILE A CA 1
ATOM 1187 C C . ILE A 1 144 ? -4.188 -5.430 2.925 1.00 95.75 144 ILE A C 1
ATOM 1189 O O . ILE A 1 144 ? -3.162 -6.107 2.911 1.00 95.75 144 ILE A O 1
ATOM 1193 N N . ILE A 1 145 ? -4.207 -4.151 2.571 1.00 94.69 145 ILE A N 1
ATOM 1194 C CA . ILE A 1 145 ? -3.044 -3.371 2.148 1.00 94.69 145 ILE A CA 1
ATOM 1195 C C . ILE A 1 145 ? -2.196 -2.990 3.356 1.00 94.69 145 ILE A C 1
ATOM 1197 O O . ILE A 1 145 ? -0.972 -2.993 3.282 1.00 94.69 145 ILE A O 1
ATOM 1201 N N . SER A 1 146 ? -2.824 -2.600 4.467 1.00 95.12 146 SER A N 1
ATOM 1202 C CA . SER A 1 146 ? -2.107 -2.120 5.648 1.00 95.12 146 SER A CA 1
ATOM 1203 C C . SER A 1 146 ? -2.828 -2.510 6.928 1.00 95.12 146 SER A C 1
ATOM 1205 O O . SER A 1 146 ? -4.039 -2.331 7.053 1.00 95.12 146 SER A O 1
ATOM 1207 N N . SER A 1 147 ? -2.065 -3.009 7.899 1.00 95.00 147 SER A N 1
ATOM 1208 C CA . SER A 1 147 ? -2.549 -3.327 9.243 1.00 95.00 147 SER A CA 1
ATOM 1209 C C . SER A 1 147 ? -1.433 -3.194 10.281 1.00 95.00 147 SER A C 1
ATOM 1211 O O . SER A 1 147 ? -0.241 -3.185 9.957 1.00 95.00 147 SER A O 1
ATOM 1213 N N . ARG A 1 148 ? -1.814 -3.128 11.562 1.00 93.31 148 ARG A N 1
ATOM 1214 C CA . ARG A 1 148 ? -0.883 -3.259 12.692 1.00 93.31 148 ARG A CA 1
ATOM 1215 C C . ARG A 1 148 ? -0.225 -4.635 12.733 1.00 93.31 148 ARG A C 1
ATOM 1217 O O . ARG A 1 148 ? 0.974 -4.714 12.995 1.00 93.31 148 ARG A O 1
ATOM 1224 N N . ASP A 1 149 ? -1.002 -5.691 12.515 1.00 91.94 149 ASP A N 1
ATOM 1225 C CA . ASP A 1 149 ? -0.482 -7.054 12.444 1.00 91.94 149 ASP A CA 1
ATOM 1226 C C . ASP A 1 149 ? -0.089 -7.364 11.000 1.00 91.94 149 ASP A C 1
ATOM 1228 O O . ASP A 1 149 ? -0.943 -7.512 10.129 1.00 91.94 149 ASP A O 1
ATOM 1232 N N . LYS A 1 150 ? 1.219 -7.435 10.743 1.00 90.38 150 LYS A N 1
ATOM 1233 C CA . LYS A 1 150 ? 1.758 -7.618 9.389 1.00 90.38 150 LYS A CA 1
ATOM 1234 C C . LYS A 1 150 ? 1.441 -8.988 8.798 1.00 90.38 150 LYS A C 1
ATOM 1236 O O . LYS A 1 150 ? 1.461 -9.124 7.587 1.00 90.38 150 LYS A O 1
ATOM 1241 N N . ARG A 1 151 ? 1.070 -9.966 9.630 1.00 91.12 151 ARG A N 1
ATOM 1242 C CA . ARG A 1 151 ? 0.647 -11.302 9.182 1.00 91.12 151 ARG A CA 1
ATOM 1243 C C . ARG A 1 151 ? -0.712 -11.295 8.480 1.00 91.12 151 ARG A C 1
ATOM 1245 O O . ARG A 1 151 ? -1.059 -12.285 7.858 1.00 91.12 151 ARG A O 1
ATOM 1252 N N . LEU A 1 152 ? -1.481 -10.214 8.633 1.00 93.38 152 LEU A N 1
ATOM 1253 C CA . LEU A 1 152 ? -2.779 -10.033 7.983 1.00 93.38 152 LEU A CA 1
ATOM 1254 C C . LEU A 1 152 ? -2.655 -9.350 6.618 1.00 93.38 152 LEU A C 1
ATOM 1256 O O . LEU A 1 152 ? -3.653 -9.225 5.927 1.00 93.38 152 LEU A O 1
ATOM 1260 N N . ILE A 1 153 ? -1.481 -8.841 6.244 1.00 93.25 153 ILE A N 1
ATOM 1261 C CA . ILE A 1 153 ? -1.298 -8.196 4.940 1.00 93.25 153 ILE A CA 1
ATOM 1262 C C . ILE A 1 153 ? -1.505 -9.235 3.831 1.00 93.25 153 ILE A C 1
ATOM 1264 O O . ILE A 1 153 ? -1.016 -10.354 3.941 1.00 93.25 153 ILE A O 1
ATOM 1268 N N . GLY A 1 154 ? -2.241 -8.863 2.783 1.00 90.81 154 GLY A N 1
ATOM 1269 C CA . GLY A 1 154 ? -2.613 -9.749 1.674 1.00 90.81 154 GLY A CA 1
ATOM 1270 C C . GLY A 1 154 ? -3.797 -10.678 1.973 1.00 90.81 154 GLY A C 1
ATOM 1271 O O . GLY A 1 154 ? -4.437 -11.168 1.046 1.00 90.81 154 GLY A O 1
ATOM 1272 N N . ASN A 1 155 ? -4.147 -10.874 3.246 1.00 94.38 155 ASN A N 1
ATOM 1273 C CA . ASN A 1 155 ? -5.351 -11.601 3.637 1.00 94.38 155 ASN A CA 1
ATOM 1274 C C . ASN A 1 155 ? -6.601 -10.762 3.380 1.00 94.38 155 ASN A C 1
ATOM 1276 O O . ASN A 1 155 ? -6.557 -9.531 3.364 1.00 94.38 155 ASN A O 1
ATOM 1280 N N . ASN A 1 156 ? -7.749 -11.419 3.249 1.00 95.62 156 ASN A N 1
ATOM 1281 C CA . ASN A 1 156 ? -8.990 -10.722 2.942 1.00 95.62 156 ASN A CA 1
ATOM 1282 C C . ASN A 1 156 ? -9.774 -10.378 4.210 1.00 95.62 156 ASN A C 1
ATOM 1284 O O . ASN A 1 156 ? -10.245 -11.266 4.922 1.00 95.62 156 ASN A O 1
ATOM 1288 N N . TYR A 1 157 ? -9.970 -9.082 4.464 1.00 95.94 157 TYR A N 1
ATOM 1289 C CA . TYR A 1 157 ? -10.644 -8.576 5.660 1.00 95.94 157 TYR A CA 1
ATOM 1290 C C . TYR A 1 157 ? -12.047 -9.168 5.832 1.00 95.94 157 TYR A C 1
ATOM 1292 O O . TYR A 1 157 ? -12.379 -9.659 6.910 1.00 95.94 157 TYR A O 1
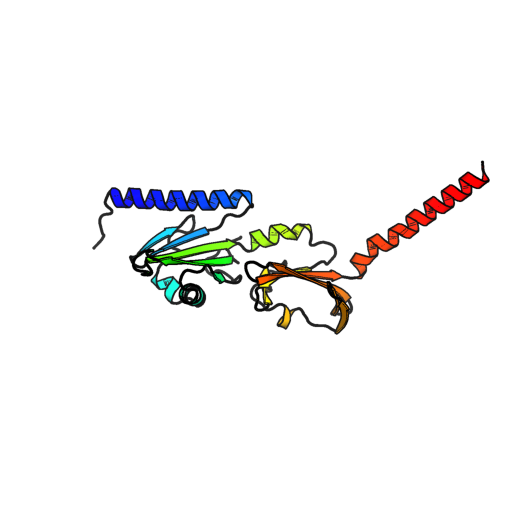ATOM 1300 N N . TYR A 1 158 ? -12.861 -9.172 4.773 1.00 94.06 158 TYR A N 1
ATOM 1301 C CA . TYR A 1 158 ? -14.247 -9.641 4.858 1.00 94.06 158 TYR A CA 1
ATOM 1302 C C . TYR A 1 158 ? -14.348 -11.146 5.104 1.00 94.06 158 TYR A C 1
ATOM 1304 O O . TYR A 1 158 ? -15.276 -11.601 5.766 1.00 94.06 158 TYR A O 1
ATOM 1312 N N . ARG A 1 159 ? -13.396 -11.928 4.585 1.00 93.19 159 ARG A N 1
ATOM 1313 C CA . ARG A 1 159 ? -13.382 -13.384 4.771 1.00 93.19 159 ARG A CA 1
ATOM 1314 C C . ARG A 1 159 ? -12.812 -13.806 6.121 1.00 93.19 159 ARG A C 1
ATOM 1316 O O . ARG A 1 159 ? -13.274 -14.796 6.678 1.00 93.19 159 ARG A O 1
ATOM 1323 N N . GLU A 1 160 ? -11.813 -13.091 6.630 1.00 91.69 160 GLU A N 1
ATOM 1324 C CA . GLU A 1 160 ? -11.023 -13.556 7.777 1.00 91.69 160 GLU A CA 1
ATOM 1325 C C . GLU A 1 160 ? -11.278 -12.789 9.073 1.00 91.69 160 GLU A C 1
ATOM 1327 O O . GLU A 1 160 ? -11.098 -13.343 10.157 1.00 91.69 160 GLU A O 1
ATOM 1332 N N . LEU A 1 161 ? -11.680 -11.520 8.988 1.00 91.50 161 LEU A N 1
ATOM 1333 C CA . LEU A 1 161 ? -11.765 -10.628 10.147 1.00 91.50 161 LEU A CA 1
ATOM 1334 C C . LEU A 1 161 ? -13.180 -10.119 10.408 1.00 91.50 161 LEU A C 1
ATOM 1336 O O . LEU A 1 161 ? -13.535 -9.902 11.569 1.00 91.50 161 LEU A O 1
ATOM 1340 N N . ASP A 1 162 ? -14.004 -9.983 9.370 1.00 88.88 162 ASP A N 1
ATOM 1341 C CA . ASP A 1 162 ? -15.403 -9.553 9.478 1.00 88.88 162 ASP A CA 1
ATOM 1342 C C . ASP A 1 162 ? -16.340 -10.704 9.889 1.00 88.88 162 ASP A C 1
ATOM 1344 O O . ASP A 1 162 ? -17.366 -10.967 9.264 1.00 88.88 162 ASP A O 1
ATOM 1348 N N . TYR A 1 163 ? -15.962 -11.427 10.945 1.00 87.88 163 TYR A N 1
ATOM 1349 C CA . TYR A 1 163 ? -16.789 -12.452 11.573 1.00 87.88 163 TYR A CA 1
ATOM 1350 C C . TYR A 1 163 ? -17.374 -11.954 12.896 1.00 87.88 163 TYR A C 1
ATOM 1352 O O . TYR A 1 163 ? -16.838 -11.069 13.567 1.00 87.88 163 TYR A O 1
ATOM 1360 N N . GLY A 1 164 ? -18.482 -12.570 13.295 1.00 87.88 164 GLY A N 1
ATOM 1361 C CA . GLY A 1 164 ? -19.204 -12.227 14.512 1.00 87.88 164 GLY A CA 1
ATOM 1362 C C . GLY A 1 164 ? -20.672 -11.944 14.240 1.00 87.88 164 GLY A C 1
ATOM 1363 O O . GLY A 1 164 ? -21.161 -12.034 13.114 1.00 87.88 164 GLY A O 1
ATOM 1364 N N . GLN A 1 165 ? -21.402 -11.623 15.302 1.00 91.50 165 GLN A N 1
ATOM 1365 C CA . GLN A 1 165 ? -22.821 -11.320 15.193 1.00 91.50 165 GLN A CA 1
ATOM 1366 C C . GLN A 1 165 ? -23.015 -9.817 14.991 1.00 91.50 165 GLN A C 1
ATOM 1368 O O . GLN A 1 165 ? -22.738 -9.027 15.896 1.00 91.50 165 GLN A O 1
ATOM 1373 N N . HIS A 1 166 ? -23.531 -9.408 13.830 1.00 91.88 166 HIS A N 1
ATOM 1374 C CA . HIS A 1 166 ? -23.970 -8.029 13.621 1.00 91.88 166 HIS A CA 1
ATOM 1375 C C . HIS A 1 166 ? -25.211 -7.744 14.473 1.00 91.88 166 HIS A C 1
ATOM 1377 O O . HIS A 1 166 ? -26.250 -8.384 14.330 1.00 91.88 166 HIS A O 1
ATOM 1383 N N . LEU A 1 167 ? -25.086 -6.780 15.383 1.00 92.31 167 LEU A N 1
ATOM 1384 C CA . LEU A 1 167 ? -26.137 -6.376 16.317 1.00 92.31 167 LEU A CA 1
ATOM 1385 C C . LEU A 1 167 ? -26.929 -5.176 15.798 1.00 92.31 167 LEU A C 1
ATOM 1387 O O . LEU A 1 167 ? -28.101 -5.014 16.132 1.00 92.31 167 LEU A O 1
ATOM 1391 N N . LYS A 1 168 ? -26.266 -4.294 15.043 1.00 91.88 168 LYS A N 1
ATOM 1392 C CA . LYS A 1 168 ? -26.856 -3.063 14.516 1.00 91.88 168 LYS A CA 1
ATOM 1393 C C . LYS A 1 168 ? -26.086 -2.585 13.290 1.00 91.88 168 LYS A C 1
ATOM 1395 O O . LYS A 1 168 ? -24.861 -2.583 13.322 1.00 91.88 168 LYS A O 1
ATOM 1400 N N . THR A 1 169 ? -26.788 -2.092 12.280 1.00 91.44 169 THR A N 1
ATOM 1401 C CA . THR A 1 169 ? -26.182 -1.428 11.122 1.00 91.44 169 THR A CA 1
ATOM 1402 C C . THR A 1 169 ? -26.902 -0.111 10.892 1.00 91.44 169 THR A C 1
ATOM 1404 O O . THR A 1 169 ? -28.127 -0.070 10.885 1.00 91.44 169 THR A O 1
ATOM 1407 N N . GLU A 1 170 ? -26.129 0.955 10.759 1.00 90.69 170 GLU A N 1
ATOM 1408 C CA . GLU A 1 170 ? -26.563 2.310 10.437 1.00 90.69 170 GLU A CA 1
ATOM 1409 C C . GLU A 1 170 ? -25.799 2.779 9.194 1.00 90.69 170 GLU A C 1
ATOM 1411 O O . GLU A 1 170 ? -24.857 2.118 8.757 1.00 90.69 170 GLU A O 1
ATOM 1416 N N . GLU A 1 171 ? -26.171 3.935 8.647 1.00 85.75 171 GLU A N 1
ATOM 1417 C CA . GLU A 1 171 ? -25.558 4.489 7.430 1.00 85.75 171 GLU A CA 1
ATOM 1418 C C . GLU A 1 171 ? -24.024 4.620 7.531 1.00 85.75 171 GLU A C 1
ATOM 1420 O O . GLU A 1 171 ? -23.311 4.273 6.596 1.00 85.75 171 GLU A O 1
ATOM 1425 N N . TRP A 1 172 ? -23.506 5.056 8.686 1.00 83.62 172 TRP A N 1
ATOM 1426 C CA . TRP A 1 172 ? -22.083 5.393 8.862 1.00 83.62 172 TRP A CA 1
ATOM 1427 C C . TRP A 1 172 ? -21.304 4.432 9.769 1.00 83.62 172 TRP A C 1
ATOM 1429 O O . TRP A 1 172 ? -20.087 4.556 9.906 1.00 83.62 172 TRP A O 1
ATOM 1439 N N . TYR A 1 173 ? -21.984 3.491 10.432 1.00 92.25 173 TYR A N 1
ATOM 1440 C CA . TYR A 1 173 ? -21.338 2.525 11.322 1.00 92.25 173 TYR A CA 1
ATOM 1441 C C . TYR A 1 173 ? -22.162 1.250 11.491 1.00 92.25 173 TYR A C 1
ATOM 1443 O O . TYR A 1 173 ? -23.383 1.242 11.360 1.00 92.25 173 TYR A O 1
ATOM 1451 N N . SER A 1 174 ? -21.502 0.170 11.896 1.00 93.75 174 SER A N 1
ATOM 1452 C CA . SER A 1 174 ? -22.163 -1.041 12.385 1.00 93.75 174 SER A CA 1
ATOM 1453 C C . SER A 1 174 ? -21.627 -1.438 13.756 1.00 93.75 174 SER A C 1
ATOM 1455 O O . SER A 1 174 ? -20.501 -1.112 14.122 1.00 93.75 174 SER A O 1
ATOM 1457 N N . ILE A 1 175 ? -22.456 -2.106 14.550 1.00 94.56 175 ILE A N 1
ATOM 1458 C CA . ILE A 1 175 ? -22.078 -2.712 15.820 1.00 94.56 175 ILE A CA 1
ATOM 1459 C C . ILE A 1 175 ? -22.118 -4.217 15.631 1.00 94.56 175 ILE A C 1
ATOM 1461 O O . ILE A 1 175 ? -23.144 -4.765 15.225 1.00 94.56 175 ILE A O 1
ATOM 1465 N N . PHE A 1 176 ? -21.026 -4.879 15.976 1.00 94.75 176 PHE A N 1
ATOM 1466 C CA . PHE A 1 176 ? -20.916 -6.328 15.929 1.00 94.75 176 PHE A CA 1
ATOM 1467 C C . PHE A 1 176 ? -20.247 -6.852 17.197 1.00 94.75 176 PHE A C 1
ATOM 1469 O O . PHE A 1 176 ? -19.597 -6.100 17.928 1.00 94.75 176 PHE A O 1
ATOM 1476 N N . GLU A 1 177 ? -20.458 -8.126 17.493 1.00 94.56 177 GLU A N 1
ATOM 1477 C CA . GLU A 1 177 ? -19.847 -8.809 18.627 1.00 94.56 177 GLU A CA 1
ATOM 1478 C C . GLU A 1 177 ? -18.939 -9.933 18.138 1.00 94.56 177 GLU A C 1
ATOM 1480 O O . GLU A 1 177 ? -19.373 -10.799 17.375 1.00 94.56 177 GLU A O 1
ATOM 1485 N N . ARG A 1 178 ? -17.683 -9.898 18.591 1.00 93.94 178 ARG A N 1
ATOM 1486 C CA . ARG A 1 178 ? -16.632 -10.860 18.261 1.00 93.94 178 ARG A CA 1
ATOM 1487 C C . ARG A 1 178 ? -15.917 -11.244 19.549 1.00 93.94 178 ARG A C 1
ATOM 1489 O O . ARG A 1 178 ? -15.508 -10.363 20.304 1.00 93.94 178 ARG A O 1
ATOM 1496 N N . ASP A 1 179 ? -15.860 -12.541 19.839 1.00 92.06 179 ASP A N 1
ATOM 1497 C CA . ASP A 1 179 ? -15.240 -13.103 21.049 1.00 92.06 179 ASP A CA 1
ATOM 1498 C C . ASP A 1 179 ? -15.733 -12.466 22.367 1.00 92.06 179 ASP A C 1
ATOM 1500 O O . ASP A 1 179 ? -14.965 -12.206 23.292 1.00 92.06 179 ASP A O 1
ATOM 1504 N N . GLY A 1 180 ? -17.035 -12.162 22.445 1.00 91.62 180 GLY A N 1
ATOM 1505 C CA . GLY A 1 180 ? -17.663 -11.529 23.614 1.00 91.62 180 GLY A CA 1
ATOM 1506 C C . GLY A 1 180 ? -17.373 -10.030 23.771 1.00 91.62 180 GLY A C 1
ATOM 1507 O O . GLY A 1 180 ? -17.766 -9.417 24.768 1.00 91.62 180 GLY A O 1
ATOM 1508 N N . ILE A 1 181 ? -16.697 -9.407 22.802 1.00 92.31 181 ILE A N 1
ATOM 1509 C CA . ILE A 1 181 ? -16.407 -7.973 22.786 1.00 92.31 181 ILE A CA 1
ATOM 1510 C C . ILE A 1 181 ? -17.257 -7.304 21.705 1.00 92.31 181 ILE A C 1
ATOM 1512 O O . ILE A 1 181 ? -17.257 -7.698 20.541 1.00 92.31 181 ILE A O 1
ATOM 1516 N N . LYS A 1 182 ? -17.978 -6.245 22.089 1.00 94.56 182 LYS A N 1
ATOM 1517 C CA . LYS A 1 182 ? -18.743 -5.411 21.152 1.00 94.56 182 LYS A CA 1
ATOM 1518 C C . LYS A 1 182 ? -17.841 -4.362 20.522 1.00 94.56 182 LYS A C 1
ATOM 1520 O O . LYS A 1 182 ? -17.217 -3.583 21.246 1.00 94.56 182 LYS A O 1
ATOM 1525 N N . TYR A 1 183 ? -17.859 -4.286 19.203 1.00 94.50 183 TYR A N 1
ATOM 1526 C CA . TYR A 1 183 ? -17.101 -3.340 18.397 1.00 94.50 183 TYR A CA 1
ATOM 1527 C C . TYR A 1 183 ? -18.032 -2.444 17.587 1.00 94.50 183 TYR A C 1
ATOM 1529 O O . TYR A 1 183 ? -19.122 -2.851 17.194 1.00 94.50 183 TYR A O 1
ATOM 1537 N N . MET A 1 184 ? -17.589 -1.213 17.352 1.00 94.06 184 MET A N 1
ATOM 1538 C CA . MET A 1 184 ? -18.144 -0.299 16.364 1.00 94.06 184 MET A CA 1
ATOM 1539 C C . MET A 1 184 ? -17.218 -0.340 15.150 1.00 94.06 184 MET A C 1
ATOM 1541 O O . MET A 1 184 ? -16.036 -0.034 15.298 1.00 94.06 184 MET A O 1
ATOM 1545 N N . LYS A 1 185 ? -17.749 -0.729 13.991 1.00 94.94 185 LYS A N 1
ATOM 1546 C CA . LYS A 1 185 ? -17.060 -0.731 12.698 1.00 94.94 185 LYS A CA 1
ATOM 1547 C C . LYS A 1 185 ? -17.489 0.478 11.880 1.00 94.94 185 LYS A C 1
ATOM 1549 O O . LYS A 1 185 ? -18.690 0.706 11.731 1.00 94.94 185 LYS A O 1
ATOM 1554 N N . MET A 1 186 ? -16.532 1.199 11.315 1.00 94.56 186 MET A N 1
ATOM 1555 C CA . MET A 1 186 ? -16.756 2.250 10.321 1.00 94.56 186 MET A CA 1
ATOM 1556 C C . MET A 1 186 ? -15.922 1.941 9.081 1.00 94.56 186 MET A C 1
ATOM 1558 O O . MET A 1 186 ? -14.795 1.461 9.204 1.00 94.56 186 MET A O 1
ATOM 1562 N N . VAL A 1 187 ? -16.467 2.223 7.900 1.00 93.88 187 VAL A N 1
ATOM 1563 C CA . VAL A 1 187 ? -15.772 2.032 6.622 1.00 93.88 187 VAL A CA 1
ATOM 1564 C C . VAL A 1 187 ? -15.822 3.344 5.853 1.00 93.88 187 VAL A C 1
ATOM 1566 O O . VAL A 1 187 ? -16.896 3.910 5.679 1.00 93.88 187 VAL A O 1
ATOM 1569 N N . SER A 1 188 ? -14.662 3.835 5.424 1.00 91.38 188 SER A N 1
ATOM 1570 C CA . SER A 1 188 ? -14.536 5.045 4.609 1.00 91.38 188 SER A CA 1
ATOM 1571 C C . SER A 1 188 ? -13.806 4.724 3.313 1.00 91.38 188 SER A C 1
ATOM 1573 O O . SER A 1 188 ? -12.660 4.276 3.350 1.00 91.38 188 SER A O 1
ATOM 1575 N N . THR A 1 189 ? -14.464 4.938 2.177 1.00 88.31 189 THR A N 1
ATOM 1576 C CA . THR A 1 189 ? -13.909 4.659 0.848 1.00 88.31 189 THR A CA 1
ATOM 1577 C C . THR A 1 189 ? -13.110 5.853 0.324 1.00 88.31 189 THR A C 1
ATOM 1579 O O . THR A 1 189 ? -13.481 7.008 0.509 1.00 88.31 189 THR A O 1
ATOM 1582 N N . LEU A 1 190 ? -11.978 5.570 -0.314 1.00 84.25 190 LEU A N 1
ATOM 1583 C CA . LEU A 1 190 ? -11.091 6.527 -0.964 1.00 84.25 190 LEU A CA 1
ATOM 1584 C C . LEU A 1 190 ? -11.335 6.459 -2.480 1.00 84.25 190 LEU A C 1
ATOM 1586 O O . LEU A 1 190 ? -10.814 5.583 -3.174 1.00 84.25 190 LEU A O 1
ATOM 1590 N N . ASP A 1 191 ? -12.115 7.410 -2.992 1.00 65.44 191 ASP A N 1
ATOM 1591 C CA . ASP A 1 191 ? -12.758 7.366 -4.319 1.00 65.44 191 ASP A CA 1
ATOM 1592 C C . ASP A 1 191 ? -11.823 7.168 -5.526 1.00 65.44 191 ASP A C 1
ATOM 1594 O O . ASP A 1 191 ? -12.264 6.719 -6.580 1.00 65.44 191 ASP A O 1
ATOM 1598 N N . ARG A 1 192 ? -10.528 7.498 -5.419 1.00 69.31 192 ARG A N 1
ATOM 1599 C CA . ARG A 1 192 ? -9.626 7.512 -6.587 1.00 69.31 192 ARG A CA 1
ATOM 1600 C C . ARG A 1 192 ? -9.082 6.138 -6.989 1.00 69.31 192 ARG A C 1
ATOM 1602 O O . ARG A 1 192 ? -8.813 5.929 -8.166 1.00 69.31 192 ARG A O 1
ATOM 1609 N N . TYR A 1 193 ? -8.887 5.235 -6.030 1.00 70.88 193 TYR A N 1
ATOM 1610 C CA . TYR A 1 193 ? -8.280 3.915 -6.274 1.00 70.88 193 TYR A CA 1
ATOM 1611 C C . TYR A 1 193 ? -9.066 2.771 -5.624 1.00 70.88 193 TYR A C 1
ATOM 1613 O O . TYR A 1 193 ? -8.605 1.634 -5.597 1.00 70.88 193 TYR A O 1
ATOM 1621 N N . GLY A 1 194 ? -10.242 3.079 -5.066 1.00 80.00 194 GLY A N 1
ATOM 1622 C CA . GLY A 1 194 ? -11.146 2.086 -4.49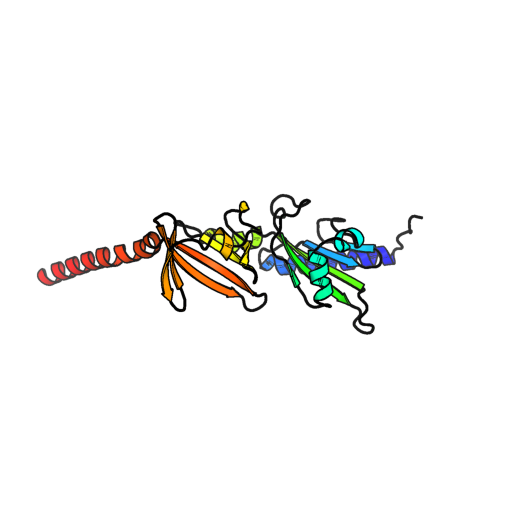6 1.00 80.00 194 GLY A CA 1
ATOM 1623 C C . GLY A 1 194 ? -10.681 1.465 -3.178 1.00 80.00 194 GLY A C 1
ATOM 1624 O O . GLY A 1 194 ? -11.270 0.499 -2.702 1.00 80.00 194 GLY A O 1
ATOM 1625 N N . TRP A 1 195 ? -9.635 2.016 -2.565 1.00 91.12 195 TRP A N 1
ATOM 1626 C CA . TRP A 1 195 ? -9.202 1.607 -1.234 1.00 91.12 195 TRP A CA 1
ATOM 1627 C C . TRP A 1 195 ? -10.223 2.034 -0.187 1.00 91.12 195 TRP A C 1
ATOM 1629 O O . TRP A 1 195 ? -10.820 3.099 -0.304 1.00 91.12 195 TRP A O 1
ATOM 1639 N N . SER A 1 196 ? -10.388 1.247 0.867 1.00 93.88 196 SER A N 1
ATOM 1640 C CA . SER A 1 196 ? -11.224 1.605 2.010 1.00 93.88 196 SER A CA 1
ATOM 1641 C C . SER A 1 196 ? -10.434 1.532 3.308 1.00 93.88 196 SER A C 1
ATOM 1643 O O . SER A 1 196 ? -9.587 0.663 3.498 1.00 93.88 196 SER A O 1
ATOM 1645 N N . ILE A 1 197 ? -10.718 2.455 4.220 1.00 94.88 197 ILE A N 1
ATOM 1646 C CA . ILE A 1 197 ? -10.228 2.424 5.595 1.00 94.88 197 ILE A CA 1
ATOM 1647 C C . ILE A 1 197 ? -11.319 1.789 6.444 1.00 94.88 197 ILE A C 1
ATOM 1649 O O . ILE A 1 197 ? -12.415 2.341 6.554 1.00 94.88 197 ILE A O 1
ATOM 1653 N N . VAL A 1 198 ? -11.011 0.646 7.049 1.00 95.62 198 VAL A N 1
ATOM 1654 C CA . VAL A 1 198 ? -11.882 -0.026 8.009 1.00 95.62 198 VAL A CA 1
ATOM 1655 C C . VAL A 1 198 ? -11.355 0.215 9.409 1.00 95.62 198 VAL A C 1
ATOM 1657 O O . VAL A 1 198 ? -10.212 -0.106 9.726 1.00 95.62 198 VAL A O 1
ATOM 1660 N N . GLU A 1 199 ? -12.196 0.779 10.260 1.00 95.31 199 GLU A N 1
ATOM 1661 C CA . GLU A 1 199 ? -11.876 1.066 11.648 1.00 95.31 199 GLU A CA 1
ATOM 1662 C C . GLU A 1 199 ? -12.808 0.295 12.576 1.00 95.31 199 GLU A C 1
ATOM 1664 O O . GLU A 1 199 ? -14.027 0.389 12.456 1.00 95.31 199 GLU A O 1
ATOM 1669 N N . GLU A 1 200 ? -12.232 -0.432 13.531 1.00 94.88 200 GLU A N 1
ATOM 1670 C CA . GLU A 1 200 ? -12.951 -1.170 14.564 1.00 94.88 200 GLU A CA 1
ATOM 1671 C C . GLU A 1 200 ? -12.558 -0.651 15.949 1.00 94.88 200 GLU A C 1
ATOM 1673 O O . GLU A 1 200 ? -11.385 -0.672 16.331 1.00 94.88 200 GLU A O 1
ATOM 1678 N N . ILE A 1 201 ? -13.540 -0.210 16.736 1.00 93.44 201 ILE A N 1
ATOM 1679 C CA . ILE A 1 201 ? -13.312 0.332 18.081 1.00 93.44 201 ILE A CA 1
ATOM 1680 C C . ILE A 1 201 ? -14.153 -0.444 19.098 1.00 93.44 201 ILE A C 1
ATOM 1682 O O . ILE A 1 201 ? -15.377 -0.504 18.946 1.00 93.44 201 ILE A O 1
ATOM 1686 N N . PRO A 1 202 ? -13.564 -0.991 20.178 1.00 93.56 202 PRO A N 1
ATOM 1687 C CA . PRO A 1 202 ? -14.345 -1.610 21.240 1.00 93.56 202 PRO A CA 1
ATOM 1688 C C . PRO A 1 202 ? -15.321 -0.603 21.874 1.00 93.56 202 PRO A C 1
ATOM 1690 O O . PRO A 1 202 ? -14.926 0.473 22.330 1.00 93.56 202 PRO A O 1
ATOM 1693 N N . LEU A 1 203 ? -16.607 -0.951 21.979 1.00 90.69 203 LEU A N 1
ATOM 1694 C CA . LEU A 1 203 ? -17.650 -0.045 22.488 1.00 90.69 203 LEU A CA 1
ATOM 1695 C C . LEU A 1 203 ? -17.379 0.443 23.914 1.00 90.69 203 LEU A C 1
ATOM 1697 O O . LEU A 1 203 ? -17.793 1.543 24.286 1.00 90.69 203 LEU A O 1
ATOM 1701 N N . HIS A 1 204 ? -16.721 -0.377 24.737 1.00 85.75 204 HIS A N 1
ATOM 1702 C CA . HIS A 1 204 ? -16.400 -0.003 26.111 1.00 85.75 204 HIS A CA 1
ATOM 1703 C C . HIS A 1 204 ? -15.435 1.191 26.169 1.00 85.75 204 HIS A C 1
ATOM 1705 O O . HIS A 1 204 ? -15.555 2.004 27.081 1.00 85.75 204 HIS A O 1
ATOM 1711 N N . ILE A 1 205 ? -14.564 1.343 25.166 1.00 83.50 205 ILE A N 1
ATOM 1712 C CA . ILE A 1 205 ? -13.590 2.434 25.031 1.00 83.50 205 ILE A CA 1
ATOM 1713 C C . ILE A 1 205 ? -14.301 3.714 24.592 1.00 83.50 205 ILE A C 1
ATOM 1715 O O . ILE A 1 205 ? -14.143 4.756 25.222 1.00 83.50 205 ILE A O 1
ATOM 1719 N N . VAL A 1 206 ? -15.184 3.623 23.588 1.00 77.25 206 VAL A N 1
ATOM 1720 C CA . VAL A 1 206 ? -16.006 4.760 23.123 1.00 77.25 206 VAL A CA 1
ATOM 1721 C C . VAL A 1 206 ? -16.840 5.357 24.267 1.00 77.25 206 VAL A C 1
ATOM 1723 O O . VAL A 1 206 ? -17.051 6.566 24.338 1.00 77.25 206 VAL A O 1
ATOM 1726 N N . ARG A 1 207 ? -17.300 4.521 25.207 1.00 67.19 207 ARG A N 1
ATOM 1727 C CA . ARG A 1 207 ? -18.145 4.942 26.337 1.00 67.19 207 ARG A CA 1
ATOM 1728 C C . ARG A 1 207 ? -17.376 5.524 27.530 1.00 67.19 207 ARG A C 1
ATOM 1730 O O . ARG A 1 207 ? -18.009 6.161 28.372 1.00 67.19 207 ARG A O 1
ATOM 1737 N N . GLN A 1 208 ? -16.061 5.320 27.644 1.00 60.09 208 GLN A N 1
ATOM 1738 C CA . GLN A 1 208 ? -15.288 5.794 28.803 1.00 60.09 208 GLN A CA 1
ATOM 1739 C C . GLN A 1 208 ? -15.262 7.329 28.947 1.00 60.09 208 GLN A C 1
ATOM 1741 O O . GLN A 1 208 ? -15.547 7.803 30.051 1.00 60.09 208 GLN A O 1
ATOM 1746 N N . PRO A 1 209 ? -15.012 8.125 27.885 1.00 57.81 209 PRO A N 1
ATOM 1747 C CA . PRO A 1 209 ? -15.075 9.586 27.973 1.00 57.81 209 PRO A CA 1
ATOM 1748 C C . PRO A 1 209 ? -16.480 10.080 28.340 1.00 57.81 209 PRO A C 1
ATOM 1750 O O . PRO A 1 209 ? -16.635 10.972 29.172 1.00 57.81 209 PRO A O 1
ATOM 1753 N N . ILE A 1 210 ? -17.514 9.443 27.778 1.00 57.16 210 ILE A N 1
ATOM 1754 C CA . ILE A 1 210 ? -18.921 9.831 27.957 1.00 57.16 210 ILE A CA 1
ATOM 1755 C C . ILE A 1 210 ? -19.381 9.639 29.404 1.00 57.16 210 ILE A C 1
ATOM 1757 O O . ILE A 1 210 ? -20.171 10.436 29.895 1.00 57.16 210 ILE A O 1
ATOM 1761 N N . LYS A 1 211 ? -18.879 8.626 30.122 1.00 55.22 211 LYS A N 1
ATOM 1762 C CA . LYS A 1 211 ? -19.254 8.393 31.529 1.00 55.22 211 LYS A CA 1
ATOM 1763 C C . LYS A 1 211 ? -18.611 9.371 32.518 1.00 55.22 211 LYS A C 1
ATOM 1765 O O . LYS A 1 211 ? -19.181 9.599 33.581 1.00 55.22 211 LYS A O 1
ATOM 1770 N N . GLN A 1 212 ? -17.465 9.968 32.186 1.00 55.06 212 GLN A N 1
ATOM 1771 C CA . GLN A 1 212 ? -16.783 10.921 33.076 1.00 55.06 212 GLN A CA 1
ATOM 1772 C C . GLN A 1 212 ? -17.399 12.326 33.036 1.00 55.06 212 GLN A C 1
ATOM 1774 O O . GLN A 1 212 ? -17.306 13.074 34.010 1.00 55.06 212 GLN A O 1
ATOM 1779 N N . ILE A 1 213 ? -18.054 12.679 31.928 1.00 61.94 213 ILE A N 1
ATOM 1780 C CA . ILE A 1 213 ? -18.746 13.959 31.743 1.00 61.94 213 ILE A CA 1
ATOM 1781 C C . ILE A 1 213 ? -19.861 14.154 32.792 1.00 61.94 213 ILE A C 1
ATOM 1783 O O . ILE A 1 213 ? -19.759 15.102 33.569 1.00 61.94 213 ILE A O 1
ATOM 1787 N N . PRO A 1 214 ? -20.874 13.272 32.923 1.00 64.25 214 PRO A N 1
ATOM 1788 C CA . PRO A 1 214 ? -21.965 13.476 33.872 1.00 64.25 214 PRO A CA 1
ATOM 1789 C C . PRO A 1 214 ? -21.499 13.479 35.332 1.00 64.25 214 PRO A C 1
ATOM 1791 O O . PRO A 1 214 ? -22.072 14.209 36.135 1.00 64.25 214 PRO A O 1
ATOM 1794 N N . GLN A 1 215 ? -20.441 12.741 35.689 1.00 62.59 215 GLN A N 1
ATOM 1795 C CA . GLN A 1 215 ? -19.876 12.786 37.046 1.00 62.59 215 GLN A CA 1
ATOM 1796 C C . GLN A 1 215 ? -19.258 14.149 37.370 1.00 62.59 215 GLN A C 1
ATOM 1798 O O . GLN A 1 215 ? -19.543 14.712 38.427 1.00 62.59 215 GLN A O 1
ATOM 1803 N N . LYS A 1 216 ? -18.453 14.710 36.457 1.00 68.38 216 LYS A N 1
ATOM 1804 C CA . LYS A 1 216 ? -17.865 16.042 36.653 1.00 68.38 216 LYS A CA 1
ATOM 1805 C C . LYS A 1 216 ? -18.932 17.133 36.644 1.00 68.38 216 LYS A C 1
ATOM 1807 O O . LYS A 1 216 ? -18.896 17.982 37.523 1.00 68.38 216 LYS A O 1
ATOM 1812 N N . PHE A 1 217 ? -19.904 17.059 35.731 1.00 78.12 217 PHE A N 1
ATOM 1813 C CA . PHE A 1 217 ? -21.040 17.988 35.680 1.00 78.12 217 PHE A CA 1
ATOM 1814 C C . PHE A 1 217 ? -21.916 17.933 36.939 1.00 78.12 217 PHE A C 1
ATOM 1816 O O . PHE A 1 217 ? -22.344 18.976 37.427 1.00 78.12 217 PHE A O 1
ATOM 1823 N N . SER A 1 218 ? -22.163 16.742 37.495 1.00 76.31 218 SER A N 1
ATOM 1824 C CA . SER A 1 218 ? -22.959 16.600 38.723 1.00 76.31 218 SER A CA 1
ATOM 1825 C C . SER A 1 218 ? -22.255 17.224 39.930 1.00 76.31 218 SER A C 1
ATOM 1827 O O . SER A 1 218 ? -22.901 17.881 40.740 1.00 76.31 218 SER A O 1
ATOM 1829 N N . LEU A 1 219 ? -20.928 17.078 40.036 1.00 81.44 219 LEU A N 1
ATOM 1830 C CA . LEU A 1 219 ? -20.137 17.698 41.103 1.00 81.44 219 LEU A CA 1
ATOM 1831 C C . LEU A 1 219 ? -20.145 19.228 41.016 1.00 81.44 219 LEU A C 1
ATOM 1833 O O . LEU A 1 219 ? -20.350 19.884 42.035 1.00 81.44 219 LEU A O 1
ATOM 1837 N N . THR A 1 220 ? -19.972 19.806 39.821 1.00 81.81 220 THR A N 1
ATOM 1838 C CA . THR A 1 220 ? -20.087 21.263 39.645 1.00 81.81 220 THR A CA 1
ATOM 1839 C C . THR A 1 220 ? -21.489 21.761 39.962 1.00 81.81 220 THR A C 1
ATOM 1841 O O . THR A 1 220 ? -21.615 22.791 40.616 1.00 81.81 220 THR A O 1
ATOM 1844 N N . LEU A 1 221 ? -22.538 21.039 39.557 1.00 85.56 221 LEU A N 1
ATOM 1845 C CA . LEU A 1 221 ? -23.918 21.430 39.849 1.00 85.56 221 LEU A CA 1
ATOM 1846 C C . LEU A 1 221 ? -24.198 21.442 41.360 1.00 85.56 221 LEU A C 1
ATOM 1848 O O . LEU A 1 221 ? -24.757 22.411 41.866 1.00 85.56 221 LEU A O 1
ATOM 1852 N N . ILE A 1 222 ? -23.752 20.414 42.091 1.00 87.44 222 ILE A N 1
ATOM 1853 C CA . ILE A 1 222 ? -23.858 20.360 43.559 1.00 87.44 222 ILE A CA 1
ATOM 1854 C C . ILE A 1 222 ? -23.111 21.536 44.199 1.00 87.44 222 ILE A C 1
ATOM 1856 O O . ILE A 1 222 ? -23.638 22.175 45.107 1.00 87.44 222 ILE A O 1
ATOM 1860 N N . LEU A 1 223 ? -21.911 21.859 43.709 1.00 87.00 223 LEU A N 1
ATOM 1861 C CA . LEU A 1 223 ? -21.119 22.975 44.226 1.00 87.00 223 LEU A CA 1
ATOM 1862 C C . LEU A 1 223 ? -21.820 24.329 44.011 1.00 87.00 223 LEU A C 1
ATOM 1864 O O . LEU A 1 223 ? -21.857 25.151 44.923 1.00 87.00 223 LEU A O 1
ATOM 1868 N N . VAL A 1 224 ? -22.417 24.543 42.832 1.00 90.75 224 VAL A N 1
ATOM 1869 C CA . VAL A 1 224 ? -23.202 25.750 42.514 1.00 90.75 224 VAL A CA 1
ATOM 1870 C C . VAL A 1 224 ? -24.433 25.860 43.412 1.00 90.75 224 VAL A C 1
ATOM 1872 O O . VAL A 1 224 ? -24.711 26.941 43.925 1.00 90.75 224 VAL A O 1
ATOM 1875 N N . ILE A 1 225 ? -25.139 24.750 43.652 1.00 90.12 225 ILE A N 1
ATOM 1876 C CA . ILE A 1 225 ? -26.291 24.720 44.561 1.00 90.12 225 ILE A CA 1
ATOM 1877 C C . ILE A 1 225 ? -25.857 25.107 45.980 1.00 90.12 225 ILE A C 1
ATOM 1879 O O . ILE A 1 225 ? -26.481 25.972 46.581 1.00 90.12 225 ILE A O 1
ATOM 1883 N N . ILE A 1 226 ? -24.765 24.537 46.502 1.00 90.75 226 ILE A N 1
ATOM 1884 C CA . ILE A 1 226 ? -24.260 24.864 47.847 1.00 90.75 226 ILE A CA 1
ATOM 1885 C C . ILE A 1 226 ? -23.906 26.352 47.961 1.00 90.75 226 ILE A C 1
ATOM 1887 O O . ILE A 1 226 ? -24.298 26.996 48.930 1.00 90.75 226 ILE A O 1
ATOM 1891 N N . ILE A 1 227 ? -23.212 26.917 46.968 1.00 88.12 227 ILE A N 1
ATOM 1892 C CA . ILE A 1 227 ? -22.869 28.347 46.951 1.00 88.12 227 ILE A CA 1
ATOM 1893 C C . ILE A 1 227 ? -24.140 29.209 46.925 1.00 88.12 227 ILE A C 1
ATOM 1895 O O . ILE A 1 227 ? -24.233 30.164 47.687 1.00 88.12 227 ILE A O 1
ATOM 1899 N N . SER A 1 228 ? -25.140 28.844 46.119 1.00 85.12 228 SER A N 1
ATOM 1900 C CA . SER A 1 228 ? -26.423 29.560 46.037 1.00 85.12 228 SER A CA 1
ATOM 1901 C C . SER A 1 228 ? -27.274 29.492 47.311 1.00 85.12 228 SER A C 1
ATOM 1903 O O . SER A 1 228 ? -28.231 30.247 47.418 1.00 85.12 228 SER A O 1
ATOM 1905 N N . PHE A 1 229 ? -26.997 28.567 48.231 1.00 84.69 229 PHE A N 1
ATOM 1906 C CA . PHE A 1 229 ? -27.664 28.508 49.537 1.00 84.69 229 PHE A CA 1
ATOM 1907 C C . PHE A 1 229 ? -26.903 29.279 50.627 1.00 84.69 229 PHE A C 1
ATOM 1909 O O . PHE A 1 229 ? -27.466 29.540 51.688 1.00 84.69 229 PHE A O 1
ATOM 1916 N N . ILE A 1 230 ? -25.625 29.598 50.395 1.00 85.50 230 ILE A N 1
ATOM 1917 C CA . ILE A 1 230 ? -24.761 30.333 51.332 1.00 85.50 230 ILE A CA 1
ATOM 1918 C C . ILE A 1 230 ? -24.822 31.853 51.084 1.00 85.50 230 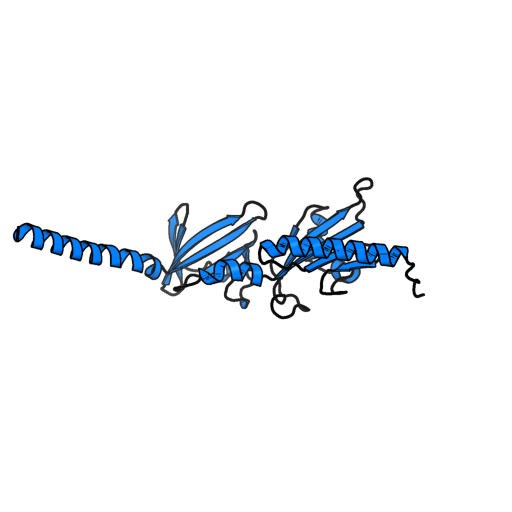ILE A C 1
ATOM 1920 O O . ILE A 1 230 ? -24.605 32.619 52.023 1.00 85.50 230 ILE A O 1
ATOM 1924 N N . PHE A 1 231 ? -25.120 32.278 49.852 1.00 65.31 231 PHE A N 1
ATOM 1925 C CA . PHE A 1 231 ? -25.345 33.674 49.451 1.00 65.31 231 PHE A CA 1
ATOM 1926 C C . PHE A 1 231 ? -26.831 33.959 49.238 1.00 65.31 231 PHE A C 1
ATOM 1928 O O . PHE A 1 231 ? -27.250 35.090 49.570 1.00 65.31 231 PHE A O 1
#

Sequence (231 aa):
EVMKRDEDFINADKYVEGLLNEQVWKYGKYNMKPELYVISENDLNFSTYAKNKYNINSIKDEIWYNEIVEADGNTVLISTFEDEEGIGPYKCIFRMGRLIKDLITDETLGVLIMDVSEKMLYDRYNKIIKDGRNIYIIDLKGDIISSRDKRLIGNNYYRELDYGQHLKTEEWYSIFERDGIKYMKMVSTLDRYGWSIVEEIPLHIVRQPIKQIPQKFSLTLILVIIISFIF

pLDDT: mean 87.07, std 10.27, range [35.25, 95.94]

Secondary structure (DSSP, 8-state):
------HHHHHHHHHHHHHHHHHHHHHHTTT---EEEEEETTS-EEESSSTTS--HHHHHT-HHHHHHHHTTTS-EEEEEEE-SS--GGGGEEEEEEEEEE-TTT--EEEEEEEEEETHHHHHHHTTT--TT-EEEEE-TT-BEEEESSGGGTTSBHHHHT--SEEEEE-SS-EEEEETTEEEEEEEEEETTTTEEEEEEEEHHHHHHHHHHHHHHHHHHHHHHHHHHHH-

Foldseek 3Di:
DDPDCDPVNVVVLVVVLVVQVVVLVVCVVLVWRKWKWWEFPVQDIHIHPPPPPDYPVVCVPDPVSVVQVVCLFDKAKAAWDQDPPADDQQRIWIKIKGFDADPPPSDGGTMMMITTRLVSVCVVCVVVPDDPKWKFKAAQQQATRHTPPPVSHRPHCVVPPVDFAFPADDPAWTWGDDPNFIWIWGWDADPPGGIIMIMIHTVVSVCPVVVVVVVVVVVVVVVVVVVVVVD

Radius of gyration: 25.51 Å; chains: 1; bounding box: 59×47×84 Å

InterPro domains:
  IPR029151 Periplasmic sensor-like domain superfamily [SSF103190] (129-191)

Organism: Clostridium perfringens (NCBI:txid1502)